Protein AF-A0A925DBH6-F1 (afdb_monomer)

Foldseek 3Di:
DAQAEAEELAAQQCLCVDPDHHVQRCQCPDDSHHQKYKYFNHGADPLLSQQLVLLLCCCCPPVPDFWQLVSNVRSLVVQLDDDDPVCCVVRVSNVVSLVVCCVPPPCNVCSSVSNVVSSVRIDMDHDRRHTDADAAAKDKAWDDADEAQAKTKIKIKDLAWAKKKKFKFADLVDALDDQDDDPDDDPDPVVVVVCPVSVVSNPDGTQDMDIDGFDDDPVSMTMDIDMDGHHNSDFAKIKTKMWGDHPPHIHIYIDIHGYDHDPPPPPPPDDDDDDDD

pLDDT: mean 90.84, std 13.13, range [34.59, 98.44]

Structure (mmCIF, N/CA/C/O backbone):
data_AF-A0A925DBH6-F1
#
_entry.id   AF-A0A925DBH6-F1
#
loop_
_atom_site.group_PDB
_atom_site.id
_atom_site.type_symbol
_atom_site.label_atom_id
_atom_site.label_alt_id
_atom_site.label_comp_id
_atom_site.label_asym_id
_atom_site.label_entity_id
_atom_site.label_seq_id
_atom_site.pdbx_PDB_ins_code
_atom_site.Cartn_x
_atom_site.Cartn_y
_atom_site.Cartn_z
_atom_site.occupancy
_atom_site.B_iso_or_equiv
_atom_site.auth_seq_id
_atom_site.auth_comp_id
_atom_site.auth_asym_id
_atom_site.auth_atom_id
_atom_site.pdbx_PDB_model_num
ATOM 1 N N . ASN A 1 1 ? -16.789 -5.726 -2.264 1.00 54.19 1 ASN A N 1
ATOM 2 C CA . ASN A 1 1 ? -15.422 -6.117 -2.679 1.00 54.19 1 ASN A CA 1
ATOM 3 C C . ASN A 1 1 ? -15.241 -5.858 -4.161 1.00 54.19 1 ASN A C 1
ATOM 5 O O . ASN A 1 1 ? -15.861 -6.548 -4.957 1.00 54.19 1 ASN A O 1
ATOM 9 N N . GLY A 1 2 ? -14.474 -4.827 -4.523 1.00 73.19 2 GLY A N 1
ATOM 10 C CA . GLY A 1 2 ? -14.078 -4.580 -5.915 1.00 73.19 2 GLY A CA 1
ATOM 11 C C . GLY A 1 2 ? -12.816 -5.369 -6.265 1.00 73.19 2 GLY A C 1
ATOM 12 O O . GLY A 1 2 ? -11.982 -5.582 -5.383 1.00 73.19 2 GLY A O 1
ATOM 13 N N . SER A 1 3 ? -12.675 -5.822 -7.514 1.00 89.62 3 SER A N 1
ATOM 14 C CA . SER A 1 3 ? -11.452 -6.517 -7.935 1.00 89.62 3 SER A CA 1
ATOM 15 C C . SER A 1 3 ? -10.259 -5.550 -7.958 1.00 89.62 3 SER A C 1
ATOM 17 O O . SER A 1 3 ? -10.437 -4.355 -8.213 1.00 89.62 3 SER A O 1
ATOM 19 N N . PRO A 1 4 ? -9.038 -6.028 -7.670 1.00 94.56 4 PRO A N 1
ATOM 20 C CA . PRO A 1 4 ? -7.871 -5.163 -7.542 1.00 94.56 4 PRO A CA 1
ATOM 21 C C . PRO A 1 4 ? -7.403 -4.610 -8.894 1.00 94.56 4 PRO A C 1
ATOM 23 O O . PRO A 1 4 ? -7.755 -5.119 -9.955 1.00 94.56 4 PRO A O 1
ATOM 26 N N . ILE A 1 5 ? -6.541 -3.596 -8.845 1.00 97.00 5 ILE A N 1
ATOM 27 C CA . ILE A 1 5 ? -5.725 -3.162 -9.985 1.00 97.00 5 ILE A CA 1
ATOM 28 C C . ILE A 1 5 ? -4.337 -3.778 -9.798 1.00 97.00 5 ILE A C 1
ATOM 30 O O . ILE A 1 5 ? -3.706 -3.562 -8.762 1.00 97.00 5 ILE A O 1
ATOM 34 N N . ALA A 1 6 ? -3.854 -4.545 -10.773 1.00 97.62 6 ALA A N 1
ATOM 35 C CA . ALA A 1 6 ? -2.532 -5.160 -10.704 1.00 97.62 6 ALA A CA 1
ATOM 36 C C . ALA A 1 6 ? -1.469 -4.226 -11.301 1.00 97.62 6 ALA A C 1
ATOM 38 O O . ALA A 1 6 ? -1.536 -3.863 -12.474 1.00 97.62 6 ALA A O 1
ATOM 39 N N . ILE A 1 7 ? -0.468 -3.854 -10.501 1.00 97.38 7 ILE A N 1
ATOM 40 C CA . ILE A 1 7 ? 0.684 -3.057 -10.942 1.00 97.38 7 ILE A CA 1
ATOM 41 C C . ILE A 1 7 ? 1.909 -3.970 -11.006 1.00 97.38 7 ILE A C 1
ATOM 43 O O . ILE A 1 7 ? 2.477 -4.341 -9.981 1.00 97.38 7 ILE A O 1
ATOM 47 N N . MET A 1 8 ? 2.309 -4.332 -12.221 1.00 96.69 8 MET A N 1
ATOM 48 C CA . MET A 1 8 ? 3.348 -5.315 -12.515 1.00 96.69 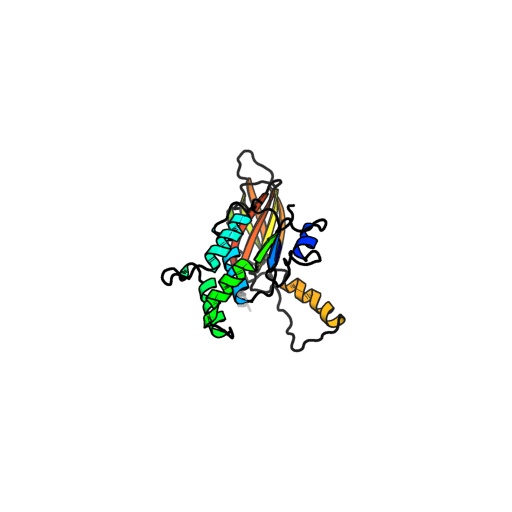8 MET A CA 1
ATOM 49 C C . MET A 1 8 ? 4.600 -4.613 -13.046 1.00 96.69 8 MET A C 1
ATOM 51 O O . MET A 1 8 ? 4.812 -4.494 -14.252 1.00 96.69 8 MET A O 1
ATOM 55 N N . LEU A 1 9 ? 5.454 -4.140 -12.139 1.00 95.94 9 LEU A N 1
ATOM 56 C CA . LEU A 1 9 ? 6.756 -3.556 -12.485 1.00 95.94 9 LEU A CA 1
ATOM 57 C C . LEU A 1 9 ? 7.760 -4.664 -12.830 1.00 95.94 9 LEU A C 1
ATOM 59 O O . LEU A 1 9 ? 8.667 -4.967 -12.057 1.00 95.94 9 LEU A O 1
ATOM 63 N N . ALA A 1 10 ? 7.527 -5.317 -13.968 1.00 96.44 10 ALA A N 1
ATOM 64 C CA . ALA A 1 10 ? 8.291 -6.460 -14.440 1.00 96.44 10 ALA A CA 1
ATOM 65 C C . ALA A 1 10 ? 8.220 -6.607 -15.968 1.00 96.44 10 ALA A C 1
ATOM 67 O O . ALA A 1 10 ? 7.241 -6.209 -16.612 1.00 96.44 10 ALA A O 1
ATOM 68 N N . CYS A 1 11 ? 9.250 -7.250 -16.523 1.00 97.50 11 CYS A N 1
ATOM 69 C CA . CYS A 1 11 ? 9.400 -7.484 -17.954 1.00 97.50 11 CYS A CA 1
ATOM 70 C C . CYS A 1 11 ? 8.280 -8.371 -18.516 1.00 97.50 11 CYS A C 1
ATOM 72 O O . CYS A 1 11 ? 7.882 -9.347 -17.884 1.00 97.50 11 CYS A O 1
ATOM 74 N N . TYR A 1 12 ? 7.846 -8.077 -19.744 1.00 97.38 12 TYR A N 1
ATOM 75 C CA . TYR A 1 12 ? 6.944 -8.907 -20.565 1.00 97.38 12 TYR A CA 1
ATOM 76 C C . TYR A 1 12 ? 5.575 -9.277 -19.961 1.00 97.38 12 TYR A C 1
ATOM 78 O O . TYR A 1 12 ? 4.835 -10.054 -20.561 1.00 97.38 12 TYR A O 1
ATOM 86 N N . THR A 1 13 ? 5.195 -8.705 -18.819 1.00 98.00 13 THR A N 1
ATOM 87 C CA . THR A 1 13 ? 3.898 -8.973 -18.181 1.00 98.00 13 THR A CA 1
ATOM 88 C C . THR A 1 13 ? 2.717 -8.456 -19.001 1.00 98.00 13 THR A C 1
ATOM 90 O O . THR A 1 13 ? 1.636 -9.023 -18.909 1.00 98.00 13 THR A O 1
ATOM 93 N N . ALA A 1 14 ? 2.932 -7.438 -19.839 1.00 97.88 14 ALA A N 1
ATOM 94 C CA . ALA A 1 14 ? 1.930 -6.833 -20.718 1.00 97.88 14 ALA A CA 1
ATOM 95 C C . ALA A 1 14 ? 2.381 -6.836 -22.193 1.00 97.88 14 ALA A C 1
ATOM 97 O O . ALA A 1 14 ? 2.241 -5.841 -22.903 1.00 97.88 14 ALA A O 1
ATOM 98 N N . ALA A 1 15 ? 3.005 -7.925 -22.650 1.00 97.81 15 ALA A N 1
ATOM 99 C CA . ALA A 1 15 ? 3.435 -8.101 -24.040 1.00 97.81 15 ALA A CA 1
ATOM 100 C C . ALA A 1 15 ? 2.274 -8.573 -24.941 1.00 97.81 15 ALA A C 1
ATOM 102 O O . ALA A 1 15 ? 2.328 -9.668 -25.492 1.00 97.81 15 ALA A O 1
ATOM 103 N N . PHE A 1 16 ? 1.233 -7.745 -25.061 1.00 96.31 16 PHE A N 1
ATOM 104 C CA . PHE A 1 16 ? -0.038 -8.049 -25.746 1.00 96.31 16 PHE A CA 1
ATOM 105 C C . PHE A 1 16 ? 0.069 -8.192 -27.275 1.00 96.31 16 PHE A C 1
ATOM 107 O O . PHE A 1 16 ? -0.911 -8.464 -27.956 1.00 96.31 16 PHE A O 1
ATOM 114 N N . ASP A 1 17 ? 1.246 -7.948 -27.845 1.00 95.88 17 ASP A N 1
ATOM 115 C CA . ASP A 1 17 ? 1.506 -8.009 -29.283 1.00 95.88 17 ASP A CA 1
ATOM 116 C C . ASP A 1 17 ? 2.138 -9.342 -29.724 1.00 95.88 17 ASP A C 1
ATOM 118 O O . ASP A 1 17 ? 2.729 -9.437 -30.799 1.00 95.88 17 ASP A O 1
ATOM 122 N N . ARG A 1 18 ? 2.074 -10.368 -28.870 1.00 93.88 18 ARG A N 1
ATOM 123 C CA . ARG A 1 18 ? 2.608 -11.711 -29.126 1.00 93.88 18 ARG A CA 1
ATOM 124 C C . ARG A 1 18 ? 1.519 -12.650 -29.643 1.00 93.88 18 ARG A C 1
ATOM 126 O O . ARG A 1 18 ? 0.336 -12.421 -29.441 1.00 93.88 18 ARG A O 1
ATOM 133 N N . ASP A 1 19 ? 1.940 -13.765 -30.242 1.00 94.88 19 ASP A N 1
ATOM 134 C CA . ASP A 1 19 ? 1.027 -14.787 -30.787 1.00 94.88 19 ASP A CA 1
ATOM 135 C C . ASP A 1 19 ? 0.172 -15.497 -29.720 1.00 94.88 19 ASP A C 1
ATOM 137 O O . ASP A 1 19 ? -0.781 -16.202 -30.047 1.00 94.88 19 ASP A O 1
ATOM 141 N N . LYS A 1 20 ? 0.549 -15.370 -28.445 1.00 95.31 20 LYS A N 1
ATOM 142 C CA . LYS A 1 20 ? -0.175 -15.916 -27.297 1.00 95.31 20 LYS A CA 1
ATOM 143 C C . LYS A 1 20 ? -0.545 -14.779 -26.362 1.00 95.31 20 LYS A C 1
ATOM 145 O O . LYS A 1 20 ? 0.249 -13.849 -26.218 1.00 95.31 20 LYS A O 1
ATOM 150 N N . ASP A 1 21 ? -1.686 -14.937 -25.694 1.00 96.00 21 ASP A N 1
ATOM 151 C CA . ASP A 1 21 ? -2.102 -14.056 -24.606 1.00 96.00 21 ASP A CA 1
ATOM 152 C C . ASP A 1 21 ? -0.946 -13.903 -23.597 1.00 96.00 21 ASP A C 1
ATOM 154 O O . ASP A 1 21 ? -0.267 -14.870 -23.224 1.00 96.00 21 ASP A O 1
ATOM 158 N N . CYS A 1 22 ? -0.671 -12.662 -23.201 1.00 97.94 22 CYS A N 1
ATOM 159 C CA . CYS A 1 22 ? 0.317 -12.364 -22.173 1.00 97.94 22 CYS A CA 1
ATOM 160 C C . CYS A 1 22 ? -0.281 -12.504 -20.764 1.00 97.94 22 CYS A C 1
ATOM 162 O O . CYS A 1 22 ? -1.496 -12.565 -20.582 1.00 97.94 22 CYS A O 1
ATOM 164 N N . LEU A 1 23 ? 0.577 -12.481 -19.735 1.00 97.94 23 LEU A N 1
ATOM 165 C CA . LEU A 1 23 ? 0.142 -12.623 -18.339 1.00 97.94 23 LEU A CA 1
ATOM 166 C C . LEU A 1 23 ? -0.961 -11.622 -17.958 1.00 97.94 23 LEU A C 1
ATOM 168 O O . LEU A 1 23 ? -1.911 -11.986 -17.275 1.00 97.94 23 LEU A O 1
ATOM 172 N N . ALA A 1 24 ? -0.849 -10.364 -18.387 1.00 98.19 24 ALA A N 1
ATOM 173 C CA . ALA A 1 24 ? -1.856 -9.348 -18.112 1.00 98.19 24 ALA A CA 1
ATOM 174 C C . ALA A 1 24 ? -3.224 -9.686 -18.732 1.00 98.19 24 ALA A C 1
ATOM 176 O O . ALA A 1 24 ? -4.248 -9.457 -18.092 1.00 98.19 24 ALA A O 1
ATOM 177 N N . GLU A 1 25 ? -3.253 -10.250 -19.941 1.00 98.31 25 GLU A N 1
ATOM 178 C CA . GLU A 1 25 ? -4.493 -10.673 -20.603 1.00 98.31 25 GLU A CA 1
ATOM 179 C C . GLU A 1 25 ? -5.117 -11.876 -19.892 1.00 98.31 25 GLU A C 1
ATOM 181 O O . GLU A 1 25 ? -6.316 -11.856 -19.601 1.00 98.31 25 GLU A O 1
ATOM 186 N N . ASP A 1 26 ? -4.300 -12.867 -19.525 1.00 97.75 26 ASP A N 1
ATOM 187 C CA . ASP A 1 26 ? -4.735 -14.031 -18.748 1.00 97.75 26 ASP A CA 1
ATOM 188 C C . ASP A 1 26 ? -5.315 -13.614 -17.390 1.00 97.75 26 ASP A C 1
ATOM 190 O O . ASP A 1 26 ? -6.391 -14.069 -16.999 1.00 97.75 26 ASP A O 1
ATOM 194 N N . MET A 1 27 ? -4.643 -12.700 -16.682 1.00 97.38 27 MET A N 1
ATOM 195 C CA . MET A 1 27 ? -5.106 -12.181 -15.393 1.00 97.38 27 MET A CA 1
ATOM 196 C C . MET A 1 27 ? -6.461 -11.479 -15.512 1.00 97.38 27 MET A C 1
ATOM 198 O O . MET A 1 27 ? -7.322 -11.701 -14.667 1.00 97.38 27 MET A O 1
ATOM 202 N N . LEU A 1 28 ? -6.671 -10.654 -16.542 1.00 96.62 28 LEU A N 1
ATOM 203 C CA . LEU A 1 28 ? -7.940 -9.941 -16.740 1.00 96.62 28 LEU A CA 1
ATOM 204 C C . LEU A 1 28 ? -9.110 -10.877 -17.051 1.00 96.62 28 LEU A C 1
ATOM 206 O O . LEU A 1 28 ? -10.243 -10.588 -16.669 1.00 96.62 28 LEU A O 1
ATOM 210 N N . ARG A 1 29 ? -8.857 -11.982 -17.759 1.00 95.81 29 ARG A N 1
ATOM 211 C CA . ARG A 1 29 ? -9.893 -12.967 -18.109 1.00 95.81 29 ARG A CA 1
ATOM 212 C C . ARG A 1 29 ? -10.142 -13.986 -16.994 1.00 95.81 29 ARG A C 1
ATOM 214 O O . ARG A 1 29 ? -11.188 -14.635 -16.993 1.00 95.81 29 ARG A O 1
ATOM 221 N N . ALA A 1 30 ? -9.203 -14.144 -16.061 1.00 96.56 30 ALA A N 1
ATOM 222 C CA . ALA A 1 30 ? -9.317 -15.104 -14.974 1.00 96.56 30 ALA A CA 1
ATOM 223 C C . ALA A 1 30 ? -10.507 -14.777 -14.046 1.00 96.56 30 ALA A C 1
ATOM 225 O O . ALA A 1 30 ? -10.675 -13.624 -13.633 1.00 96.56 30 ALA A O 1
ATOM 226 N N . PRO A 1 31 ? -11.317 -15.776 -13.642 1.00 95.19 31 PRO A N 1
ATOM 227 C CA . PRO A 1 31 ? -12.344 -15.583 -12.623 1.00 95.19 31 PRO A CA 1
ATOM 228 C C . PRO A 1 31 ? -11.742 -15.020 -11.327 1.00 95.19 31 PRO A C 1
ATOM 230 O O . PRO A 1 31 ? -10.831 -15.609 -10.750 1.00 95.19 31 PRO A O 1
ATOM 233 N N . GLY A 1 32 ? -12.248 -13.871 -10.870 1.00 94.06 32 GLY A N 1
ATOM 234 C CA . GLY A 1 32 ? -11.714 -13.175 -9.691 1.00 94.06 32 GLY A CA 1
ATOM 235 C C . GLY A 1 32 ? -10.391 -12.429 -9.923 1.00 94.06 32 GLY A C 1
ATOM 236 O O . GLY A 1 32 ? -9.791 -11.955 -8.959 1.00 94.06 32 GLY A O 1
ATOM 237 N N . GLY A 1 33 ? -9.941 -12.317 -11.175 1.00 95.81 33 GLY A N 1
ATOM 238 C CA . GLY A 1 33 ? -8.771 -11.540 -11.570 1.00 95.81 33 GLY A CA 1
ATOM 239 C C . GLY A 1 33 ? -8.934 -10.025 -11.377 1.00 95.81 33 GLY A C 1
ATOM 240 O O . GLY A 1 33 ? -10.014 -9.540 -11.019 1.00 95.81 33 GLY A O 1
ATOM 241 N N . PRO A 1 34 ? -7.853 -9.247 -11.571 1.00 97.44 34 PRO A N 1
ATOM 242 C CA . PRO A 1 34 ? -7.897 -7.791 -11.468 1.00 97.44 34 PRO A CA 1
ATOM 243 C C . PRO A 1 34 ? -8.837 -7.152 -12.502 1.00 97.44 34 PRO A C 1
ATOM 245 O O . PRO A 1 34 ? -9.071 -7.707 -13.569 1.00 97.44 34 PRO A O 1
ATOM 248 N N . VAL A 1 35 ? -9.323 -5.938 -12.219 1.00 96.75 35 VAL A N 1
ATOM 249 C CA . VAL A 1 35 ? -10.108 -5.132 -13.183 1.00 96.75 35 VAL A CA 1
ATOM 250 C C . VAL A 1 35 ? -9.242 -4.424 -14.231 1.00 96.75 35 VAL A C 1
ATOM 252 O O . VAL A 1 35 ? -9.743 -3.977 -15.261 1.00 96.75 35 VAL A O 1
ATOM 255 N N . ALA A 1 36 ? -7.950 -4.271 -13.948 1.00 98.06 36 ALA A N 1
ATOM 256 C CA . ALA A 1 36 ? -6.971 -3.635 -14.819 1.00 98.06 36 ALA A CA 1
ATOM 257 C C . ALA A 1 36 ? -5.563 -4.123 -14.461 1.00 98.06 36 ALA A C 1
ATOM 259 O O . ALA A 1 36 ? -5.269 -4.383 -13.289 1.00 98.06 36 ALA A O 1
ATOM 260 N N . VAL A 1 37 ? -4.679 -4.193 -15.454 1.00 98.44 37 VAL A N 1
ATOM 261 C CA . VAL A 1 37 ? -3.265 -4.537 -15.280 1.00 98.44 37 VAL A CA 1
ATOM 262 C C . VAL A 1 37 ? -2.401 -3.454 -15.916 1.00 98.44 37 VAL A C 1
ATOM 264 O O . VAL A 1 37 ? -2.612 -3.071 -17.064 1.00 98.44 37 VAL A O 1
ATOM 267 N N . TYR A 1 38 ? -1.407 -2.964 -15.181 1.00 98.19 38 TYR A N 1
ATOM 268 C CA . TYR A 1 38 ? -0.371 -2.079 -15.703 1.00 98.19 38 TYR A CA 1
ATOM 269 C C . TYR A 1 38 ? 0.975 -2.800 -15.673 1.00 98.19 38 TYR A C 1
ATOM 271 O O . TYR A 1 38 ? 1.438 -3.166 -14.594 1.00 98.19 38 TYR A O 1
ATOM 279 N N . GLY A 1 39 ? 1.601 -3.016 -16.831 1.00 98.12 39 GLY A N 1
ATOM 280 C CA . GLY A 1 39 ? 2.813 -3.836 -16.923 1.00 98.12 39 GLY A CA 1
ATOM 281 C C . GLY A 1 39 ? 3.717 -3.506 -18.105 1.00 98.12 39 GLY A C 1
ATOM 282 O O . GLY A 1 39 ? 3.331 -2.766 -19.010 1.00 98.12 39 GLY A O 1
ATOM 283 N N . GLY A 1 40 ? 4.937 -4.044 -18.083 1.00 98.06 40 GLY A N 1
ATOM 284 C CA . GLY A 1 40 ? 5.928 -3.877 -19.146 1.00 98.06 40 GLY A CA 1
ATOM 285 C C . GLY A 1 40 ? 5.710 -4.850 -20.307 1.00 98.06 40 GLY A C 1
ATOM 286 O O . GLY A 1 40 ? 5.515 -6.044 -20.095 1.00 98.06 40 GLY A O 1
ATOM 287 N N . SER A 1 41 ? 5.787 -4.370 -21.546 1.00 97.62 41 SER A N 1
ATOM 288 C CA . SER A 1 41 ? 5.675 -5.197 -22.758 1.00 97.62 41 SER A CA 1
ATOM 289 C C . SER A 1 41 ? 7.011 -5.777 -23.230 1.00 97.62 41 SER A C 1
ATOM 291 O O . SER A 1 41 ? 7.033 -6.689 -24.060 1.00 97.62 41 SER A O 1
ATOM 293 N N . ARG A 1 42 ? 8.138 -5.264 -22.722 1.00 97.50 42 ARG A N 1
ATOM 294 C CA . ARG A 1 42 ? 9.511 -5.682 -23.057 1.00 97.50 42 ARG A CA 1
ATOM 295 C C . ARG A 1 42 ? 10.382 -5.749 -21.805 1.00 97.50 42 ARG A C 1
ATOM 297 O O . ARG A 1 42 ? 9.857 -5.711 -20.695 1.00 97.50 42 ARG A O 1
ATOM 304 N N . VAL A 1 43 ? 11.696 -5.885 -21.990 1.00 96.44 43 VAL A N 1
ATOM 305 C CA . VAL A 1 43 ? 12.681 -5.750 -20.912 1.00 96.44 43 VAL A CA 1
ATOM 306 C C . VAL A 1 43 ? 12.567 -4.361 -20.299 1.00 96.44 43 VAL A C 1
ATOM 308 O O . VAL A 1 43 ? 12.628 -3.365 -21.007 1.00 96.44 43 VAL A O 1
ATOM 311 N N . THR A 1 44 ? 12.403 -4.309 -18.984 1.00 95.75 44 THR A N 1
ATOM 312 C CA . THR A 1 44 ? 12.285 -3.077 -18.206 1.00 95.75 44 THR A CA 1
ATOM 313 C C . THR A 1 44 ? 13.466 -2.969 -17.253 1.00 95.75 44 THR A C 1
ATOM 315 O O . THR A 1 44 ? 13.804 -3.926 -16.556 1.00 95.75 44 THR A O 1
ATOM 318 N N . MET A 1 45 ? 14.080 -1.796 -17.207 1.00 94.56 45 MET A N 1
ATOM 319 C CA . MET A 1 45 ? 15.245 -1.491 -16.392 1.00 94.56 45 MET A CA 1
ATOM 320 C C . MET A 1 45 ? 14.838 -1.025 -14.983 1.00 94.56 45 MET A C 1
ATOM 322 O O . MET A 1 45 ? 13.819 -0.348 -14.795 1.00 94.56 45 MET A O 1
ATOM 326 N N . PRO A 1 46 ? 15.618 -1.392 -13.952 1.00 92.94 46 PRO A N 1
ATOM 327 C CA . PRO A 1 46 ? 15.227 -1.195 -12.560 1.00 92.94 46 PRO A CA 1
ATOM 328 C C . PRO A 1 46 ? 15.098 0.277 -12.160 1.00 92.94 46 PRO A C 1
ATOM 330 O O . PRO A 1 46 ? 14.231 0.600 -11.347 1.00 92.94 46 PRO A O 1
ATOM 333 N N . TYR A 1 47 ? 15.905 1.183 -12.723 1.00 94.88 47 TYR A N 1
ATOM 334 C CA . TYR A 1 47 ? 15.819 2.598 -12.367 1.00 94.88 47 TYR A CA 1
ATOM 335 C C . TYR A 1 47 ? 14.547 3.236 -12.936 1.00 94.88 47 TYR A C 1
ATOM 337 O O . TYR A 1 47 ? 13.798 3.861 -12.184 1.00 94.88 47 TYR A O 1
ATOM 345 N N . GLY A 1 48 ? 14.233 3.018 -14.215 1.00 94.94 48 GLY A N 1
ATOM 346 C CA . GLY A 1 48 ? 12.985 3.465 -14.831 1.00 94.94 48 GLY A CA 1
ATOM 347 C C . GLY A 1 48 ? 11.758 3.000 -14.040 1.00 94.94 48 GLY A C 1
ATOM 348 O O . GLY A 1 48 ? 10.887 3.813 -13.720 1.00 94.94 48 GLY A O 1
ATOM 349 N N . MET A 1 49 ? 11.728 1.727 -13.633 1.00 96.19 49 MET A N 1
ATOM 350 C CA . MET A 1 49 ? 10.653 1.174 -12.799 1.00 96.19 49 MET A CA 1
ATOM 351 C C . MET A 1 49 ? 10.587 1.789 -11.396 1.00 96.19 49 MET A C 1
ATOM 353 O O . MET A 1 49 ? 9.494 2.102 -10.927 1.00 96.19 49 MET A O 1
ATOM 357 N N . ALA A 1 50 ? 11.725 1.994 -10.728 1.00 95.31 50 ALA A N 1
ATOM 358 C CA . ALA A 1 50 ? 11.764 2.595 -9.393 1.00 95.31 50 ALA A CA 1
ATOM 359 C C . ALA A 1 50 ? 11.264 4.047 -9.395 1.00 95.31 50 ALA A C 1
ATOM 361 O O . ALA A 1 50 ? 10.600 4.504 -8.466 1.00 95.31 50 ALA A O 1
ATOM 362 N N . VAL A 1 51 ? 11.555 4.784 -10.464 1.00 95.44 51 VAL A N 1
ATOM 363 C CA . VAL A 1 51 ? 11.047 6.143 -10.641 1.00 95.44 51 VAL A CA 1
ATOM 364 C C . VAL A 1 51 ? 9.555 6.118 -10.905 1.00 95.44 51 VAL A C 1
ATOM 366 O O . VAL A 1 51 ? 8.810 6.839 -10.248 1.00 95.44 51 VAL A O 1
ATOM 369 N N . MET A 1 52 ? 9.115 5.275 -11.839 1.00 96.06 52 MET A N 1
ATOM 370 C CA . MET A 1 52 ? 7.703 5.112 -12.156 1.00 96.06 52 MET A CA 1
ATOM 371 C C . MET A 1 52 ? 6.894 4.780 -10.901 1.00 96.06 52 MET A C 1
ATOM 373 O O . MET A 1 52 ? 5.899 5.445 -10.636 1.00 96.06 52 MET A O 1
ATOM 377 N N . SER A 1 53 ? 7.354 3.826 -10.088 1.00 95.25 53 SER A N 1
ATOM 378 C CA . SER A 1 53 ? 6.682 3.432 -8.847 1.00 95.25 53 SER A CA 1
ATOM 379 C C . SER A 1 53 ? 6.581 4.583 -7.847 1.00 95.25 53 SER A C 1
ATOM 381 O O . SER A 1 53 ? 5.501 4.830 -7.312 1.00 95.25 53 SER A O 1
ATOM 383 N N . SER A 1 54 ? 7.665 5.340 -7.649 1.00 94.50 54 SER A N 1
ATOM 384 C CA . SER A 1 54 ? 7.669 6.508 -6.766 1.00 94.50 54 SER A CA 1
ATOM 385 C C . SER A 1 54 ? 6.663 7.566 -7.225 1.00 94.50 54 SER A C 1
ATOM 387 O O . SER A 1 54 ? 5.936 8.118 -6.401 1.00 94.50 54 SER A O 1
ATOM 389 N N . GLU A 1 55 ? 6.584 7.839 -8.530 1.00 94.62 55 GLU A N 1
ATOM 390 C CA . GLU A 1 55 ? 5.631 8.812 -9.074 1.00 94.62 55 GLU A CA 1
ATOM 391 C C . GLU A 1 55 ? 4.181 8.311 -9.036 1.00 94.62 55 GLU A C 1
ATOM 393 O O . GLU A 1 55 ? 3.271 9.120 -8.859 1.00 94.62 55 GLU A O 1
ATOM 398 N N . MET A 1 56 ? 3.942 7.001 -9.181 1.00 95.31 56 MET A N 1
ATOM 399 C CA . MET A 1 56 ? 2.606 6.405 -9.016 1.00 95.31 56 MET A CA 1
ATOM 400 C C . MET A 1 56 ? 2.121 6.528 -7.575 1.00 95.31 56 MET A C 1
ATOM 402 O O . MET A 1 56 ? 0.972 6.906 -7.354 1.00 95.31 56 MET A O 1
ATOM 406 N N . LEU A 1 57 ? 2.989 6.243 -6.600 1.00 94.50 57 LEU A N 1
ATOM 407 C CA . LEU A 1 57 ? 2.660 6.373 -5.180 1.00 94.50 57 LEU A CA 1
ATOM 408 C C . LEU A 1 57 ? 2.309 7.821 -4.828 1.00 94.50 57 LEU A C 1
ATOM 410 O O . LEU A 1 57 ? 1.280 8.065 -4.200 1.00 94.50 57 LEU A O 1
ATOM 414 N N . ASP A 1 58 ? 3.120 8.782 -5.272 1.00 93.00 58 ASP A N 1
ATOM 415 C CA . ASP A 1 58 ? 2.833 10.196 -5.041 1.00 93.00 58 ASP A CA 1
ATOM 416 C C . ASP A 1 58 ? 1.518 10.629 -5.700 1.00 93.00 58 ASP A C 1
ATOM 418 O O . ASP A 1 58 ? 0.705 11.292 -5.058 1.00 93.00 58 ASP A O 1
ATOM 422 N N . GLU A 1 59 ? 1.282 10.255 -6.960 1.00 94.31 59 GLU A N 1
ATOM 423 C CA . GLU A 1 59 ? 0.047 10.624 -7.656 1.00 94.31 59 GLU A CA 1
ATOM 424 C C . GLU A 1 59 ? -1.186 10.032 -6.960 1.00 94.31 59 GLU A C 1
ATOM 426 O O . GLU A 1 59 ? -2.143 10.753 -6.681 1.00 94.31 59 GLU A O 1
ATOM 431 N N . TYR A 1 60 ? -1.151 8.745 -6.612 1.00 95.00 60 TYR A N 1
ATOM 432 C CA . TYR A 1 60 ? -2.286 8.071 -5.989 1.00 95.00 60 TYR A CA 1
ATOM 433 C C . TYR A 1 60 ? -2.589 8.609 -4.585 1.00 95.00 60 TYR A C 1
ATOM 435 O O . TYR A 1 60 ? -3.739 8.929 -4.288 1.00 95.00 60 TYR A O 1
ATOM 443 N N . PHE A 1 61 ? -1.578 8.728 -3.718 1.00 93.00 61 PHE A N 1
ATOM 444 C CA . PHE A 1 61 ? -1.803 9.072 -2.312 1.00 93.00 61 PHE A CA 1
ATOM 445 C C . PHE A 1 61 ? -1.914 10.579 -2.049 1.00 93.00 61 PHE A C 1
ATOM 447 O O . PHE A 1 61 ? -2.604 10.961 -1.102 1.00 93.00 61 PHE A O 1
ATOM 454 N N . LYS A 1 62 ? -1.272 11.435 -2.860 1.00 92.94 62 LYS A N 1
ATOM 455 C CA . LYS A 1 62 ? -1.287 12.898 -2.663 1.00 92.94 62 LYS A CA 1
ATOM 456 C C . LYS A 1 62 ? -2.268 13.600 -3.596 1.00 92.94 62 LYS A C 1
ATOM 458 O O . LYS A 1 62 ? -3.096 14.373 -3.126 1.00 92.94 62 LYS A O 1
ATOM 463 N N . ASN A 1 63 ? -2.191 13.321 -4.898 1.00 94.38 63 ASN A N 1
ATOM 464 C CA . ASN A 1 63 ? -2.943 14.067 -5.914 1.00 94.38 63 ASN A CA 1
ATOM 465 C C . ASN A 1 63 ? -4.341 13.494 -6.184 1.00 94.38 63 ASN A C 1
ATOM 467 O O . ASN A 1 63 ? -5.176 14.199 -6.749 1.00 94.38 63 ASN A O 1
ATOM 471 N N . LYS A 1 64 ? -4.588 12.239 -5.779 1.00 95.88 64 LYS A N 1
ATOM 472 C CA . LYS A 1 64 ? -5.893 11.555 -5.810 1.00 95.88 64 LYS A CA 1
ATOM 473 C C . LYS A 1 64 ? -6.658 11.759 -7.138 1.00 95.88 64 LYS A C 1
ATOM 475 O O . LYS A 1 64 ? -7.753 12.326 -7.129 1.00 95.88 64 LYS A O 1
ATOM 480 N N . PRO A 1 65 ? -6.078 11.367 -8.291 1.00 97.62 65 PRO A N 1
ATOM 481 C CA . PRO A 1 65 ? -6.730 11.481 -9.600 1.00 97.62 65 PRO A CA 1
ATOM 482 C C . PRO A 1 65 ? -8.078 10.750 -9.639 1.00 97.62 65 PRO A C 1
ATOM 484 O O . PRO A 1 65 ? -8.273 9.743 -8.964 1.00 97.62 65 PRO A O 1
ATOM 487 N N . ALA A 1 66 ? -9.014 11.219 -10.464 1.00 97.38 66 ALA A N 1
ATOM 488 C CA . ALA A 1 66 ? -10.357 10.644 -10.485 1.00 97.38 66 ALA A CA 1
ATOM 489 C C . ALA A 1 66 ? -10.377 9.245 -11.121 1.00 97.38 66 ALA A C 1
ATOM 491 O O . ALA A 1 66 ? -11.170 8.389 -10.717 1.00 97.38 66 ALA A O 1
ATOM 492 N N . THR A 1 67 ? -9.510 9.012 -12.113 1.00 98.25 67 THR A N 1
ATOM 493 C CA . THR A 1 67 ? -9.475 7.768 -12.891 1.00 98.25 67 THR A CA 1
ATOM 494 C C . THR A 1 67 ? -8.091 7.126 -12.938 1.00 98.25 67 THR A C 1
ATOM 496 O O . THR A 1 67 ? -7.057 7.778 -12.758 1.00 98.25 67 THR A O 1
ATOM 499 N N . LEU A 1 68 ? -8.063 5.824 -13.229 1.00 98.00 68 LEU A N 1
ATOM 500 C CA . LEU A 1 68 ? -6.827 5.066 -13.421 1.00 98.00 68 LEU A CA 1
ATOM 501 C C . LEU A 1 68 ? -5.982 5.619 -14.581 1.00 98.00 68 LEU A C 1
ATOM 503 O O . LEU A 1 68 ? -4.759 5.728 -14.467 1.00 98.00 68 LEU A O 1
ATOM 507 N N . GLY A 1 69 ? -6.623 6.011 -15.682 1.00 98.25 69 GLY A N 1
ATOM 508 C CA . GLY A 1 69 ? -5.958 6.621 -16.829 1.00 98.25 69 GLY A CA 1
ATOM 509 C C . GLY A 1 69 ? -5.294 7.951 -16.477 1.00 98.25 69 GLY A C 1
ATOM 510 O O . GLY A 1 69 ? -4.150 8.182 -16.869 1.00 98.25 69 GLY A O 1
ATOM 511 N N . GLU A 1 70 ? -5.959 8.800 -15.686 1.00 98.31 70 GLU A N 1
ATOM 512 C CA . GLU A 1 70 ? -5.365 10.045 -15.185 1.00 98.31 70 GLU A CA 1
ATOM 513 C C . GLU A 1 70 ? -4.150 9.781 -14.297 1.00 98.31 70 GLU A C 1
ATOM 515 O O . GLU A 1 70 ? -3.119 10.434 -14.480 1.00 98.31 70 GLU A O 1
ATOM 520 N N . ALA A 1 71 ? -4.245 8.808 -13.383 1.00 97.88 71 ALA A N 1
ATOM 521 C CA . ALA A 1 71 ? -3.131 8.419 -12.525 1.00 97.88 71 ALA A CA 1
ATOM 522 C C . ALA A 1 71 ? -1.903 8.031 -13.357 1.00 97.88 71 ALA A C 1
ATOM 524 O O . ALA A 1 71 ? -0.826 8.604 -13.194 1.00 97.88 71 ALA A O 1
ATOM 525 N N . ILE A 1 72 ? -2.081 7.128 -14.324 1.00 97.81 72 ILE A N 1
ATOM 526 C CA . ILE A 1 72 ? -0.991 6.634 -15.173 1.00 97.81 72 ILE A CA 1
ATOM 527 C C . ILE A 1 72 ? -0.435 7.741 -16.069 1.00 97.81 72 ILE A C 1
ATOM 529 O O . ILE A 1 72 ? 0.784 7.891 -16.180 1.00 97.81 72 ILE A O 1
ATOM 533 N N . LEU A 1 73 ? -1.296 8.550 -16.689 1.00 97.56 73 LEU A N 1
ATOM 534 C CA . LEU A 1 73 ? -0.870 9.654 -17.548 1.00 97.56 73 LEU A CA 1
ATOM 535 C C . LEU A 1 73 ? -0.010 10.664 -16.778 1.00 97.56 73 LEU A C 1
ATOM 537 O O . LEU A 1 73 ? 1.044 11.086 -17.266 1.00 97.56 73 LEU A O 1
ATOM 541 N N . ARG A 1 74 ? -0.443 11.057 -15.577 1.00 97.31 74 ARG A N 1
ATOM 542 C CA . ARG A 1 74 ? 0.277 12.025 -14.741 1.00 97.31 74 ARG A CA 1
ATOM 543 C C . ARG A 1 74 ? 1.586 11.447 -14.219 1.00 97.31 74 ARG A C 1
ATOM 545 O O . ARG A 1 74 ? 2.608 12.122 -14.338 1.00 97.31 74 ARG A O 1
ATOM 552 N N . THR A 1 75 ? 1.604 10.194 -13.761 1.00 96.38 75 THR A N 1
ATOM 553 C CA . THR A 1 75 ? 2.843 9.475 -13.426 1.00 96.38 75 THR A CA 1
ATOM 554 C C . THR A 1 75 ? 3.830 9.498 -14.590 1.00 96.38 75 THR A C 1
ATOM 556 O O . THR A 1 75 ? 4.972 9.924 -14.413 1.00 96.38 75 THR A O 1
ATOM 559 N N . LYS A 1 76 ? 3.400 9.083 -15.791 1.00 96.81 76 LYS A N 1
ATOM 560 C CA . LYS A 1 76 ? 4.254 9.047 -16.988 1.00 96.81 76 LYS A CA 1
ATOM 561 C C . LYS A 1 76 ? 4.852 10.422 -17.291 1.00 96.81 76 LYS A C 1
ATOM 563 O O . LYS A 1 76 ? 6.055 10.538 -17.509 1.00 96.81 76 LYS A O 1
ATOM 568 N N . ARG A 1 77 ? 4.049 11.487 -17.218 1.00 95.62 77 ARG A N 1
ATOM 569 C CA . ARG A 1 77 ? 4.538 12.867 -17.385 1.00 95.62 77 ARG A CA 1
ATOM 570 C C . ARG A 1 77 ? 5.571 13.245 -16.318 1.00 95.62 77 ARG A C 1
ATOM 572 O O . ARG A 1 77 ? 6.655 13.709 -16.662 1.00 95.62 77 ARG A O 1
ATOM 579 N N . ARG A 1 78 ? 5.282 13.014 -15.033 1.00 92.81 78 ARG A N 1
ATOM 580 C CA . ARG A 1 78 ? 6.181 13.378 -13.917 1.00 92.81 78 ARG A CA 1
ATOM 581 C C . ARG A 1 78 ? 7.500 12.606 -13.929 1.00 92.81 78 ARG A C 1
ATOM 583 O O . ARG A 1 78 ? 8.520 13.141 -13.494 1.00 92.81 78 ARG A O 1
ATOM 590 N N . MET A 1 79 ? 7.494 11.379 -14.440 1.00 93.44 79 MET A N 1
ATOM 591 C CA . MET A 1 79 ? 8.676 10.528 -14.554 1.00 93.44 79 MET A CA 1
ATOM 592 C C . MET A 1 79 ? 9.738 11.107 -15.501 1.00 93.44 79 MET A C 1
ATOM 594 O O . MET A 1 79 ? 10.931 11.074 -15.183 1.00 93.44 79 MET A O 1
ATOM 598 N N . VAL A 1 80 ? 9.332 11.645 -16.655 1.00 92.75 80 VAL A N 1
ATOM 599 C CA . VAL A 1 80 ? 10.278 12.211 -17.636 1.00 92.75 80 VAL A CA 1
ATOM 600 C C . VAL A 1 80 ? 10.641 13.661 -17.370 1.00 92.75 80 VAL A C 1
ATOM 602 O O . VAL A 1 80 ? 11.722 14.082 -17.781 1.00 92.75 80 VAL A O 1
ATOM 605 N N . MET A 1 81 ? 9.798 14.395 -16.642 1.00 89.44 81 MET A N 1
ATOM 606 C CA . MET A 1 81 ? 10.113 15.758 -16.230 1.00 89.44 81 MET A CA 1
ATOM 607 C C . MET A 1 81 ? 11.395 15.789 -15.378 1.00 89.44 81 MET A C 1
ATOM 609 O O . MET A 1 81 ? 11.537 14.979 -14.448 1.00 89.44 81 MET A O 1
ATOM 613 N N . PRO A 1 82 ? 12.336 16.704 -15.674 1.00 83.62 82 PRO A N 1
ATOM 614 C CA . PRO A 1 82 ? 13.505 16.904 -14.830 1.00 83.62 82 PRO A CA 1
ATOM 615 C C . PRO A 1 82 ? 13.075 17.356 -13.429 1.00 83.62 82 PRO A C 1
ATOM 617 O O . PRO A 1 82 ? 12.000 17.929 -13.243 1.00 83.62 82 PRO A O 1
ATOM 620 N N . ILE A 1 83 ? 13.911 17.072 -12.430 1.00 83.62 83 ILE A N 1
ATOM 621 C CA . ILE A 1 83 ? 13.736 17.691 -11.116 1.00 83.62 83 ILE A CA 1
ATOM 622 C C . ILE A 1 83 ? 14.222 19.130 -11.247 1.00 83.62 83 ILE A C 1
ATOM 624 O O . ILE A 1 83 ? 15.357 19.350 -11.663 1.00 83.62 83 ILE A O 1
ATOM 628 N N . ASP A 1 84 ? 13.375 20.087 -10.890 1.00 80.94 84 ASP A N 1
ATOM 629 C CA . ASP A 1 84 ? 13.821 21.454 -10.649 1.00 80.94 84 ASP A CA 1
ATOM 630 C C . ASP A 1 84 ? 14.627 21.474 -9.346 1.00 80.94 84 ASP A C 1
ATOM 632 O O . ASP A 1 84 ? 14.102 21.115 -8.290 1.00 80.94 84 ASP A O 1
ATOM 636 N N . GLU A 1 85 ? 15.896 21.875 -9.416 1.00 76.88 85 GLU A N 1
ATOM 637 C CA . GLU A 1 85 ? 16.798 21.940 -8.261 1.00 76.88 85 GLU A CA 1
ATOM 638 C C . GLU A 1 85 ? 16.220 22.784 -7.119 1.00 76.88 85 GLU A C 1
ATOM 640 O O . GLU A 1 85 ? 16.414 22.453 -5.949 1.00 76.88 85 GLU A O 1
ATOM 645 N N . LYS A 1 86 ? 15.428 23.816 -7.437 1.00 78.81 86 LYS A N 1
ATOM 646 C CA . LYS A 1 86 ? 14.767 24.662 -6.433 1.00 78.81 86 LYS A CA 1
ATOM 647 C C . LYS A 1 86 ? 13.681 23.909 -5.662 1.00 78.81 86 LYS A C 1
ATOM 649 O O . LYS A 1 86 ? 13.494 24.145 -4.470 1.00 78.81 86 LYS A O 1
ATOM 654 N N . ASN A 1 87 ? 13.027 22.948 -6.314 1.00 77.69 87 ASN A N 1
ATOM 655 C CA . ASN A 1 87 ? 11.902 22.177 -5.778 1.00 77.69 87 ASN A CA 1
ATOM 656 C C . ASN A 1 87 ? 12.275 20.714 -5.486 1.00 77.69 87 ASN A C 1
ATOM 658 O O . ASN A 1 87 ? 11.413 19.862 -5.275 1.00 77.69 87 ASN A O 1
ATOM 662 N N . ALA A 1 88 ? 13.572 20.396 -5.438 1.00 81.25 88 ALA A N 1
ATOM 663 C CA . ALA A 1 88 ? 14.063 19.040 -5.192 1.00 81.25 88 ALA A CA 1
ATOM 664 C C . ALA A 1 88 ? 13.562 18.454 -3.856 1.00 81.25 88 ALA A C 1
ATOM 666 O O . ALA A 1 88 ? 13.324 17.250 -3.746 1.00 81.25 88 ALA A O 1
ATOM 667 N N . HIS A 1 89 ? 13.338 19.319 -2.864 1.00 84.31 89 HIS A N 1
ATOM 668 C CA . HIS A 1 89 ? 12.807 18.970 -1.548 1.00 84.31 89 HIS A CA 1
ATOM 669 C C . HIS A 1 89 ? 11.358 18.449 -1.583 1.00 84.31 89 HIS A C 1
ATOM 671 O O . HIS A 1 89 ? 10.953 17.732 -0.672 1.00 84.31 89 HIS A O 1
ATOM 677 N N . GLU A 1 90 ? 10.591 18.743 -2.636 1.00 83.31 90 GLU A N 1
ATOM 678 C CA . GLU A 1 90 ? 9.223 18.237 -2.811 1.00 83.31 90 GLU A CA 1
ATOM 679 C C . GLU A 1 90 ? 9.197 16.780 -3.300 1.00 83.31 90 GLU A C 1
ATOM 681 O O . GLU A 1 90 ? 8.197 16.075 -3.143 1.00 83.31 90 GLU A O 1
ATOM 686 N N . ARG A 1 91 ? 10.305 16.304 -3.890 1.00 84.94 91 ARG A N 1
ATOM 687 C CA . ARG A 1 91 ? 10.451 14.949 -4.452 1.00 84.94 91 ARG A CA 1
ATOM 688 C C . ARG A 1 91 ? 11.728 14.265 -3.938 1.00 84.94 91 ARG A C 1
ATOM 690 O O . ARG A 1 91 ? 12.553 13.820 -4.741 1.00 84.94 91 ARG A O 1
ATOM 697 N N . PRO A 1 92 ? 11.898 14.110 -2.611 1.00 87.75 92 PRO A N 1
ATOM 698 C CA . PRO A 1 92 ? 13.140 13.607 -2.022 1.00 87.75 92 PRO A CA 1
ATOM 699 C C . PRO A 1 92 ? 13.469 12.174 -2.468 1.00 87.75 92 PRO A C 1
ATOM 701 O O . PRO A 1 92 ? 14.626 11.867 -2.750 1.00 87.75 92 PRO A O 1
ATOM 704 N N . ASN A 1 93 ? 12.454 11.317 -2.635 1.00 89.38 93 ASN A N 1
ATOM 705 C CA . ASN A 1 93 ? 12.638 9.956 -3.151 1.00 89.38 93 ASN A CA 1
ATOM 706 C C . ASN A 1 93 ? 13.234 9.963 -4.563 1.00 89.38 93 ASN A C 1
ATOM 708 O O . ASN A 1 93 ? 14.135 9.185 -4.860 1.00 89.38 93 ASN A O 1
ATOM 712 N N . ARG A 1 94 ? 12.780 10.874 -5.430 1.00 90.12 94 ARG A N 1
ATOM 713 C CA . ARG A 1 94 ? 13.283 11.005 -6.801 1.00 90.12 94 ARG A CA 1
ATOM 714 C C . ARG A 1 94 ? 14.751 11.436 -6.824 1.00 90.12 94 ARG A C 1
ATOM 716 O O . ARG A 1 94 ? 15.518 10.909 -7.627 1.00 90.12 94 ARG A O 1
ATOM 723 N N . VAL A 1 95 ? 15.136 12.366 -5.947 1.00 91.31 95 VAL A N 1
ATOM 724 C CA . VAL A 1 95 ? 16.530 12.815 -5.787 1.00 91.31 95 VAL A CA 1
ATOM 725 C C . VAL A 1 95 ? 17.415 11.655 -5.337 1.00 91.31 95 VAL A C 1
ATOM 727 O O . VAL A 1 95 ? 18.437 11.387 -5.967 1.00 91.31 95 VAL A O 1
ATOM 730 N N . LEU A 1 96 ? 16.991 10.920 -4.305 1.00 92.06 96 LEU A N 1
ATOM 731 C CA . LEU A 1 96 ? 17.714 9.753 -3.803 1.00 92.06 96 LEU A CA 1
ATOM 732 C C . LEU A 1 96 ? 17.869 8.672 -4.882 1.00 92.06 96 LEU A C 1
ATOM 734 O O . LEU A 1 96 ? 18.970 8.167 -5.093 1.00 92.06 96 LEU A O 1
ATOM 738 N N . LEU A 1 97 ? 16.790 8.353 -5.604 1.00 93.25 97 LEU A N 1
ATOM 739 C CA . LEU A 1 97 ? 16.819 7.385 -6.702 1.00 93.25 97 LEU A CA 1
ATOM 740 C C . LEU A 1 97 ? 17.783 7.811 -7.815 1.00 93.25 97 LEU A C 1
ATOM 742 O O . LEU A 1 97 ? 18.511 6.971 -8.335 1.00 93.25 97 LEU A O 1
ATOM 746 N N . ASN A 1 98 ? 17.821 9.100 -8.167 1.00 91.62 98 ASN A N 1
ATOM 747 C CA . ASN A 1 98 ? 18.786 9.617 -9.139 1.00 91.62 98 ASN A CA 1
ATOM 748 C C . ASN A 1 98 ? 20.226 9.461 -8.652 1.00 91.62 98 ASN A C 1
ATOM 750 O O . ASN A 1 98 ? 21.066 9.013 -9.423 1.00 91.62 98 ASN A O 1
ATOM 754 N N . ALA A 1 99 ? 20.512 9.796 -7.394 1.00 92.19 99 ALA A N 1
ATOM 755 C CA . ALA A 1 99 ? 21.857 9.675 -6.837 1.00 92.19 99 ALA A CA 1
ATOM 756 C C . ALA A 1 99 ? 22.342 8.215 -6.831 1.00 92.19 99 ALA A C 1
ATOM 758 O O . ALA A 1 99 ? 23.449 7.929 -7.287 1.00 92.19 99 ALA A O 1
ATOM 759 N N . LEU A 1 100 ? 21.493 7.284 -6.381 1.00 93.75 100 LEU A N 1
ATOM 760 C CA . LEU A 1 100 ? 21.807 5.854 -6.379 1.00 93.75 100 LEU A CA 1
ATOM 761 C C . LEU A 1 100 ? 21.996 5.310 -7.797 1.00 93.75 100 LEU A C 1
ATOM 763 O O . LEU A 1 100 ? 22.945 4.572 -8.046 1.00 93.75 100 LEU A O 1
ATOM 767 N N . ALA A 1 101 ? 21.134 5.694 -8.738 1.00 93.25 101 ALA A N 1
ATOM 768 C CA . ALA A 1 101 ? 21.255 5.255 -10.122 1.00 93.25 101 ALA A CA 1
ATOM 769 C C . ALA A 1 101 ? 22.509 5.813 -10.801 1.00 93.25 101 ALA A C 1
ATOM 771 O O . ALA A 1 101 ? 23.181 5.076 -11.513 1.00 93.25 101 ALA A O 1
ATOM 772 N N . SER A 1 102 ? 22.874 7.071 -10.545 1.00 92.25 102 SER A N 1
ATOM 773 C CA . SER A 1 102 ? 24.120 7.652 -11.058 1.00 92.25 102 SER A CA 1
ATOM 774 C C . SER A 1 102 ? 25.367 6.933 -10.534 1.00 92.25 102 SER A C 1
ATOM 776 O O . SER A 1 102 ? 26.370 6.886 -11.238 1.00 92.25 102 SER A O 1
ATOM 778 N N . LEU A 1 103 ? 25.309 6.375 -9.320 1.00 94.25 103 LEU A N 1
ATOM 779 C CA . LEU A 1 103 ? 26.416 5.633 -8.713 1.00 94.25 103 LEU A CA 1
ATOM 780 C C . LEU A 1 103 ? 26.489 4.170 -9.180 1.00 94.25 103 LEU A C 1
ATOM 782 O O . LEU A 1 103 ? 27.581 3.644 -9.366 1.00 94.25 103 LEU A O 1
ATOM 786 N N . LEU A 1 104 ? 25.339 3.503 -9.315 1.00 92.62 104 LEU A N 1
ATOM 787 C CA . LEU A 1 104 ? 25.258 2.050 -9.521 1.00 92.62 104 LEU A CA 1
ATOM 788 C C . LEU A 1 104 ? 25.010 1.642 -10.977 1.00 92.62 104 LEU A C 1
ATOM 790 O O . LEU A 1 104 ? 25.269 0.494 -11.338 1.00 92.62 104 LEU A O 1
ATOM 794 N N . SER A 1 105 ? 24.460 2.533 -11.805 1.00 91.06 105 SER A N 1
ATOM 795 C CA . SER A 1 105 ? 24.160 2.211 -13.199 1.00 91.06 105 SER A CA 1
ATOM 796 C C . SER A 1 105 ? 25.454 2.043 -13.995 1.00 91.06 105 SER A C 1
ATOM 798 O O . SER A 1 105 ? 26.351 2.878 -13.878 1.00 91.06 105 SER A O 1
ATOM 800 N N . PRO A 1 106 ? 25.543 1.035 -14.879 1.00 89.75 106 PRO A N 1
ATOM 801 C CA . PRO A 1 106 ? 26.648 0.932 -15.826 1.00 89.75 106 PRO A CA 1
ATOM 802 C C . PRO A 1 106 ? 26.621 2.041 -16.897 1.00 89.75 106 PRO A C 1
ATOM 804 O O . PRO A 1 106 ? 27.607 2.219 -17.607 1.00 89.75 106 PRO A O 1
ATOM 807 N N . ALA A 1 107 ? 25.516 2.789 -17.031 1.00 92.12 107 ALA A N 1
ATOM 808 C CA . ALA A 1 107 ? 25.334 3.829 -18.045 1.00 92.12 107 ALA A CA 1
ATOM 809 C C . ALA A 1 107 ? 24.682 5.114 -17.474 1.00 92.12 107 ALA A C 1
ATOM 811 O O . ALA A 1 107 ? 23.616 5.539 -17.939 1.00 92.12 107 ALA A O 1
ATOM 812 N N . PRO A 1 108 ? 25.307 5.790 -16.489 1.00 91.12 108 PRO A N 1
ATOM 813 C CA . PRO A 1 108 ? 24.694 6.901 -15.750 1.00 91.12 108 PRO A CA 1
ATOM 814 C C . PRO A 1 108 ? 24.363 8.123 -16.626 1.00 91.12 108 PRO A C 1
ATOM 816 O O . PRO A 1 108 ? 23.419 8.859 -16.343 1.00 91.12 108 PRO A O 1
ATOM 819 N N . ALA A 1 109 ? 25.070 8.313 -17.744 1.00 92.62 109 ALA A N 1
ATOM 820 C CA . ALA A 1 109 ? 24.785 9.384 -18.704 1.00 92.62 109 ALA A CA 1
ATOM 821 C C . ALA A 1 109 ? 23.438 9.211 -19.442 1.00 92.62 109 ALA A C 1
ATOM 823 O O . ALA A 1 109 ? 22.931 10.162 -20.033 1.00 92.62 109 ALA A O 1
ATOM 824 N N . THR A 1 110 ? 22.840 8.015 -19.401 1.00 93.69 110 THR A N 1
ATOM 825 C CA . THR A 1 110 ? 21.633 7.663 -20.172 1.00 93.69 110 THR A CA 1
ATOM 826 C C . THR A 1 110 ? 20.373 7.517 -19.319 1.00 93.69 110 THR A C 1
ATOM 828 O O . THR A 1 110 ? 19.309 7.197 -19.840 1.00 93.69 110 THR A O 1
ATOM 831 N N . LEU A 1 111 ? 20.424 7.842 -18.021 1.00 93.31 111 LEU A N 1
ATOM 832 C CA . LEU A 1 111 ? 19.276 7.699 -17.111 1.00 93.31 111 LEU A CA 1
ATOM 833 C C . LEU A 1 111 ? 18.027 8.461 -17.587 1.00 93.31 111 LEU A C 1
ATOM 835 O O . LEU A 1 111 ? 16.899 8.042 -17.344 1.00 93.31 111 LEU A O 1
ATOM 839 N N . ALA A 1 112 ? 18.190 9.598 -18.268 1.00 93.56 112 ALA A N 1
ATOM 840 C CA . ALA A 1 112 ? 17.055 10.306 -18.861 1.00 93.56 112 ALA A CA 1
ATOM 841 C C . ALA A 1 112 ? 16.390 9.514 -19.998 1.00 93.56 112 ALA A C 1
ATOM 843 O O . ALA A 1 112 ? 15.162 9.473 -20.064 1.00 93.56 112 ALA A O 1
ATOM 844 N N . GLN A 1 113 ? 17.196 8.863 -20.837 1.00 94.69 113 GLN A N 1
ATOM 845 C CA . GLN A 1 113 ? 16.734 8.031 -21.948 1.00 94.69 113 GLN A CA 1
ATOM 846 C C . GLN A 1 113 ? 16.040 6.774 -21.423 1.00 94.69 113 GLN A C 1
ATOM 848 O O . GLN A 1 113 ? 14.944 6.464 -21.878 1.00 94.69 113 GLN A O 1
ATOM 853 N N . GLU A 1 114 ? 16.598 6.133 -20.388 1.00 94.62 114 GLU A N 1
ATOM 854 C CA . GLU A 1 114 ? 15.962 4.984 -19.729 1.00 94.62 114 GLU A CA 1
ATOM 855 C C . GLU A 1 114 ? 14.536 5.334 -19.278 1.00 94.62 114 GLU A C 1
ATOM 857 O O . GLU A 1 114 ? 13.592 4.585 -19.524 1.00 94.62 114 GLU A O 1
ATOM 862 N N . ARG A 1 115 ? 14.323 6.517 -18.684 1.00 95.25 115 ARG A N 1
ATOM 863 C CA . ARG A 1 115 ? 12.969 6.925 -18.279 1.00 95.25 115 ARG A CA 1
ATOM 864 C C . ARG A 1 115 ? 12.029 7.149 -19.457 1.00 95.25 115 ARG A C 1
ATOM 866 O O . ARG A 1 115 ? 10.849 6.827 -19.351 1.00 95.25 115 ARG A O 1
ATOM 873 N N . GLN A 1 116 ? 12.527 7.731 -20.543 1.00 95.88 116 GLN A N 1
ATOM 874 C CA . GLN A 1 116 ? 11.730 7.948 -21.750 1.00 95.88 116 GLN A CA 1
ATOM 875 C C . GLN A 1 116 ? 11.317 6.617 -22.376 1.00 95.88 116 GLN A C 1
ATOM 877 O O . GLN A 1 116 ? 10.143 6.435 -22.685 1.00 95.88 116 GLN A O 1
ATOM 882 N N . GLU A 1 117 ? 12.239 5.661 -22.470 1.00 95.75 117 GLU A N 1
ATOM 883 C CA . GLU A 1 117 ? 11.958 4.308 -22.948 1.00 95.75 117 GLU A CA 1
ATOM 884 C C . GLU A 1 117 ? 10.819 3.661 -22.143 1.00 95.75 117 GLU A C 1
ATOM 886 O O . GLU A 1 117 ? 9.838 3.176 -22.710 1.00 95.75 117 GLU A O 1
ATOM 891 N N . HIS A 1 118 ? 10.868 3.753 -20.813 1.00 96.12 118 HIS A N 1
ATOM 892 C CA . HIS A 1 118 ? 9.861 3.154 -19.933 1.00 96.12 118 HIS A CA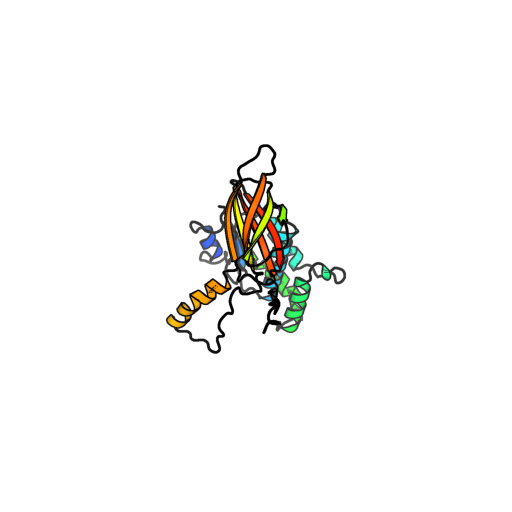 1
ATOM 893 C C . HIS A 1 118 ? 8.452 3.730 -20.105 1.00 96.12 118 HIS A C 1
ATOM 895 O O . HIS A 1 118 ? 7.477 3.040 -19.800 1.00 96.12 118 HIS A O 1
ATOM 901 N N . LEU A 1 119 ? 8.308 4.950 -20.633 1.00 94.50 119 LEU A N 1
ATOM 902 C CA . LEU A 1 119 ? 6.989 5.481 -20.983 1.00 94.50 119 LEU A CA 1
ATOM 903 C C . LEU A 1 119 ? 6.299 4.652 -22.063 1.00 94.50 119 LEU A C 1
ATOM 905 O O . LEU A 1 119 ? 5.074 4.510 -22.028 1.00 94.50 119 LEU A O 1
ATOM 909 N N . HIS A 1 120 ? 7.082 4.142 -23.011 1.00 94.62 120 HIS A N 1
ATOM 910 C CA . HIS A 1 120 ? 6.606 3.376 -24.156 1.00 94.62 120 HIS A CA 1
ATOM 911 C C . HIS A 1 120 ? 6.465 1.889 -23.833 1.00 94.62 120 HIS A C 1
ATOM 913 O O . HIS A 1 120 ? 5.580 1.226 -24.366 1.00 94.62 120 HIS A O 1
ATOM 919 N N . LEU A 1 121 ? 7.308 1.367 -22.939 1.00 96.94 121 LEU A N 1
ATOM 920 C CA . LEU A 1 121 ? 7.284 -0.050 -22.584 1.00 96.94 121 LEU A CA 1
ATOM 921 C C . LEU A 1 121 ? 6.124 -0.430 -21.664 1.00 96.94 121 LEU A C 1
ATOM 923 O O . LEU A 1 121 ? 5.684 -1.576 -21.695 1.00 96.94 121 LEU A O 1
ATOM 927 N N . PHE A 1 122 ? 5.632 0.491 -20.836 1.00 98.00 122 PHE A N 1
ATOM 928 C CA . PHE A 1 122 ? 4.560 0.186 -19.891 1.00 98.00 122 PHE A CA 1
ATOM 929 C C . PHE A 1 122 ? 3.172 0.503 -20.438 1.00 98.00 122 PHE A C 1
ATOM 931 O O . PHE A 1 122 ? 2.908 1.617 -20.898 1.00 98.00 122 PHE A O 1
ATOM 938 N N . ASN A 1 123 ? 2.255 -0.450 -20.302 1.00 97.75 123 ASN A N 1
ATOM 939 C CA . ASN A 1 123 ? 0.921 -0.392 -20.883 1.00 97.75 123 ASN A CA 1
ATOM 940 C C . ASN A 1 123 ? -0.148 -0.655 -19.829 1.00 97.75 123 ASN A C 1
ATOM 942 O O . ASN A 1 123 ? 0.023 -1.513 -18.964 1.00 97.75 123 ASN A O 1
ATOM 946 N N . LEU A 1 124 ? -1.244 0.102 -19.916 1.00 98.12 124 LEU A N 1
ATOM 947 C CA . LEU A 1 124 ? -2.475 -0.178 -19.189 1.00 98.12 124 LEU A CA 1
ATOM 948 C C . LEU A 1 124 ? -3.340 -1.086 -20.059 1.00 98.12 124 LEU A C 1
ATOM 950 O O . LEU A 1 124 ? -3.738 -0.678 -21.148 1.00 98.12 124 LEU A O 1
ATOM 954 N N . ILE A 1 125 ? -3.657 -2.273 -19.556 1.00 97.81 125 ILE A N 1
ATOM 955 C CA . ILE A 1 125 ? -4.661 -3.166 -20.126 1.00 97.81 125 ILE A CA 1
ATOM 956 C C . ILE A 1 125 ? -5.861 -3.158 -19.172 1.00 97.81 125 ILE A C 1
ATOM 958 O O . ILE A 1 125 ? -5.749 -3.572 -18.018 1.00 97.81 125 ILE A O 1
ATOM 962 N N . GLY A 1 126 ? -6.987 -2.608 -19.623 1.00 96.38 126 GLY A N 1
ATOM 963 C CA . GLY A 1 126 ? -8.175 -2.349 -18.804 1.00 96.38 126 GLY A CA 1
ATOM 964 C C . GLY A 1 126 ? -8.811 -0.998 -19.139 1.00 96.38 126 GLY A C 1
ATOM 965 O O . GLY A 1 126 ? -8.393 -0.328 -20.083 1.00 96.38 126 GLY A O 1
ATOM 966 N N . ASP A 1 127 ? -9.819 -0.591 -18.366 1.00 97.25 127 ASP A N 1
ATOM 967 C CA . ASP A 1 127 ? -10.538 0.666 -18.599 1.00 97.25 127 ASP A CA 1
ATOM 968 C C . ASP A 1 127 ? -9.776 1.880 -18.018 1.00 97.25 127 ASP A C 1
ATOM 970 O O . ASP A 1 127 ? -9.660 2.004 -16.793 1.00 97.25 127 ASP A O 1
ATOM 974 N N . PRO A 1 128 ? -9.278 2.822 -18.845 1.00 97.94 128 PRO A N 1
ATOM 975 C CA . PRO A 1 128 ? -8.659 4.050 -18.347 1.00 97.94 128 PRO A CA 1
ATOM 976 C C . PRO A 1 128 ? -9.643 4.971 -17.608 1.00 97.94 128 PRO A C 1
ATOM 978 O O . PRO A 1 128 ? -9.201 5.803 -16.816 1.00 97.94 128 PRO A O 1
ATOM 981 N N . ASN A 1 129 ? -10.954 4.837 -17.824 1.00 98.00 129 ASN A N 1
ATOM 982 C CA . ASN A 1 129 ? -11.985 5.609 -17.128 1.00 98.00 129 ASN A CA 1
ATOM 983 C C . ASN A 1 129 ? -12.419 4.980 -15.797 1.00 98.00 129 ASN A C 1
ATOM 985 O O . ASN A 1 129 ? -13.272 5.553 -15.112 1.00 98.00 129 ASN A O 1
ATOM 989 N N . LEU A 1 130 ? -11.817 3.852 -15.398 1.00 97.19 130 LEU A N 1
ATOM 990 C CA . LEU A 1 130 ? -12.056 3.238 -14.097 1.00 97.19 130 LEU A CA 1
ATOM 991 C C . LEU A 1 130 ? -11.844 4.274 -12.989 1.00 97.19 130 LEU A C 1
ATOM 993 O O . LEU A 1 130 ? -10.740 4.801 -12.822 1.00 97.19 130 LEU A O 1
ATOM 997 N N . ARG A 1 131 ? -12.902 4.548 -12.220 1.00 95.88 131 ARG A N 1
ATOM 998 C CA . ARG A 1 131 ? -12.847 5.474 -11.088 1.00 95.88 131 ARG A CA 1
ATOM 999 C C . ARG A 1 131 ? -12.072 4.859 -9.934 1.00 95.88 131 ARG A C 1
ATOM 1001 O O . ARG A 1 131 ? -12.356 3.734 -9.522 1.00 95.88 131 ARG A O 1
ATOM 1008 N N . LEU A 1 132 ? -11.122 5.614 -9.397 1.00 94.44 132 LEU A N 1
ATOM 1009 C CA . LEU A 1 132 ? -10.338 5.180 -8.248 1.00 94.44 132 LEU A CA 1
ATOM 1010 C C . LEU A 1 132 ? -11.108 5.450 -6.956 1.00 94.44 132 LEU A C 1
ATOM 1012 O O . LEU A 1 132 ? -11.621 6.546 -6.731 1.00 94.44 132 LEU A O 1
ATOM 1016 N N . ALA A 1 133 ? -11.188 4.430 -6.105 1.00 90.88 133 ALA A N 1
ATOM 1017 C CA . ALA A 1 133 ? -11.789 4.546 -4.788 1.00 90.88 133 ALA A CA 1
ATOM 1018 C C . ALA A 1 133 ? -10.730 4.987 -3.773 1.00 90.88 133 ALA A C 1
ATOM 1020 O O . ALA A 1 133 ? -9.708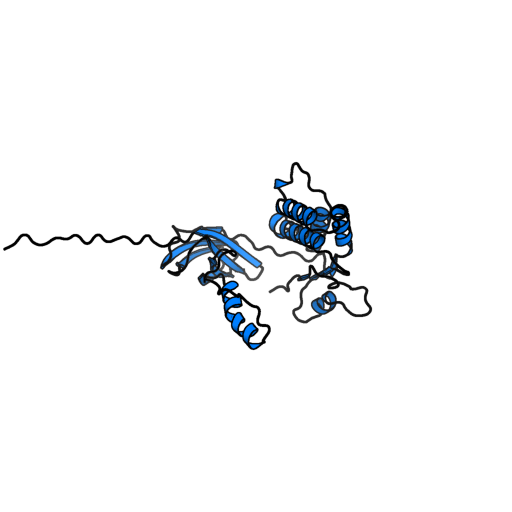 4.323 -3.597 1.00 90.88 133 ALA A O 1
ATOM 1021 N N . TYR A 1 134 ? -11.006 6.082 -3.071 1.00 93.81 134 TYR A N 1
ATOM 1022 C CA . TYR A 1 134 ? -10.176 6.565 -1.975 1.00 93.81 134 TYR A CA 1
ATOM 1023 C C . TYR A 1 134 ? -10.908 6.361 -0.652 1.00 93.81 134 TYR A C 1
ATOM 1025 O O . TYR A 1 134 ? -12.097 6.680 -0.573 1.00 93.81 134 TYR A O 1
ATOM 1033 N N . PRO A 1 135 ? -10.232 5.851 0.392 1.00 94.69 135 PRO A N 1
ATOM 1034 C CA . PRO A 1 135 ? -10.848 5.783 1.702 1.00 94.69 135 PRO A CA 1
ATOM 1035 C C . PRO A 1 135 ? -11.116 7.200 2.216 1.00 94.69 135 PRO A C 1
ATOM 1037 O O . PRO A 1 135 ? -10.294 8.107 2.046 1.00 94.69 135 PRO A O 1
ATOM 1040 N N . GLN A 1 136 ? -12.271 7.377 2.847 1.00 95.56 136 GLN A N 1
ATOM 1041 C CA . GLN A 1 136 ? -12.600 8.594 3.576 1.00 95.56 136 GLN A CA 1
ATOM 1042 C C . GLN A 1 136 ? -11.768 8.676 4.864 1.00 95.56 136 GLN A C 1
ATOM 1044 O O . GLN A 1 136 ? -11.177 7.688 5.306 1.00 95.56 136 GLN A O 1
ATOM 1049 N N . GLU A 1 137 ? -11.693 9.855 5.466 1.00 96.31 137 GLU A N 1
ATOM 1050 C CA . GLU A 1 137 ? -10.912 10.060 6.684 1.00 96.31 137 GLU A CA 1
ATOM 1051 C C . GLU A 1 137 ? -11.746 9.733 7.927 1.00 96.31 137 GLU A C 1
ATOM 1053 O O . GLU A 1 137 ? -12.880 10.190 8.054 1.00 96.31 137 GLU A O 1
ATOM 1058 N N . VAL A 1 138 ? -11.176 8.952 8.848 1.00 97.75 138 VAL A N 1
ATOM 1059 C CA . VAL A 1 138 ? -11.690 8.805 10.215 1.00 97.75 138 VAL A CA 1
ATOM 1060 C C . VAL A 1 138 ? -10.843 9.679 11.123 1.00 97.75 138 VAL A C 1
ATOM 1062 O O . VAL A 1 138 ? -9.632 9.472 11.242 1.00 97.75 138 VAL A O 1
ATOM 1065 N N . LYS A 1 139 ? -11.478 10.622 11.815 1.00 97.62 139 LYS A N 1
ATOM 1066 C CA . LYS A 1 139 ? -10.807 11.397 12.855 1.00 97.62 139 LYS A CA 1
ATOM 1067 C C . LYS A 1 139 ? -10.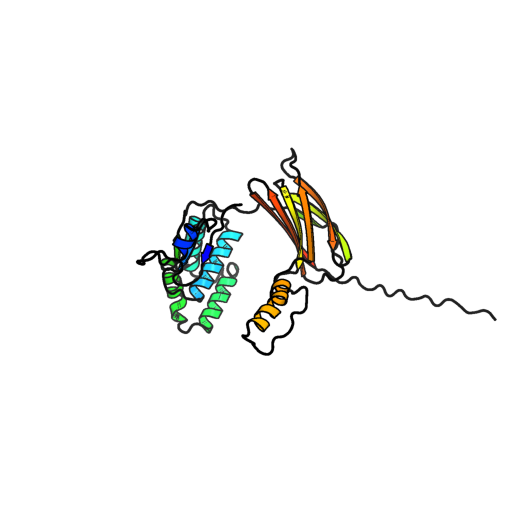703 10.532 14.106 1.00 97.62 139 LYS A C 1
ATOM 1069 O O . LYS A 1 139 ? -11.713 10.072 14.632 1.00 97.62 139 LYS A O 1
ATOM 1074 N N . LEU A 1 140 ? -9.479 10.301 14.563 1.00 96.94 140 LEU A N 1
ATOM 1075 C CA . LEU A 1 140 ? -9.181 9.444 15.705 1.00 96.94 140 LEU A CA 1
ATOM 1076 C C . LEU A 1 140 ? -8.505 10.263 16.806 1.00 96.94 140 LEU A C 1
ATOM 1078 O O . LEU A 1 140 ? -7.476 10.894 16.573 1.00 96.94 140 LEU A O 1
ATOM 1082 N N . GLU A 1 141 ? -9.070 10.230 18.007 1.00 97.50 141 GLU A N 1
ATOM 1083 C CA . GLU A 1 141 ? -8.576 10.952 19.177 1.00 97.50 141 GLU A CA 1
ATOM 1084 C C . GLU A 1 141 ? -8.350 9.982 20.337 1.00 97.50 141 GLU A C 1
ATOM 1086 O O . GLU A 1 141 ? -9.271 9.291 20.770 1.00 97.50 141 GLU A O 1
ATOM 1091 N N . LEU A 1 142 ? -7.120 9.930 20.849 1.00 96.31 142 LEU A N 1
ATOM 1092 C CA . LEU A 1 142 ? -6.765 9.080 21.984 1.00 96.31 142 LEU A CA 1
ATOM 1093 C C . LEU A 1 142 ? -7.003 9.821 23.300 1.00 96.31 142 LEU A C 1
ATOM 1095 O O . LEU A 1 142 ? -6.556 10.954 23.470 1.00 96.31 142 LEU A O 1
ATOM 1099 N N . GLN A 1 143 ? -7.640 9.151 24.252 1.00 95.25 143 GLN A N 1
ATOM 1100 C CA . GLN A 1 143 ? -7.918 9.682 25.580 1.00 95.25 143 GLN A CA 1
ATOM 1101 C C . GLN A 1 143 ? -6.837 9.189 26.551 1.00 95.25 143 GLN A C 1
ATOM 1103 O O . GLN A 1 143 ? -6.974 8.174 27.230 1.00 95.25 143 GLN A O 1
ATOM 1108 N N . GLY A 1 144 ? -5.713 9.908 26.587 1.00 90.44 144 GLY A N 1
ATOM 1109 C CA . GLY A 1 144 ? -4.592 9.633 27.490 1.00 90.44 144 GLY A CA 1
ATOM 1110 C C . GLY A 1 144 ? -3.349 9.059 26.805 1.00 90.44 144 GLY A C 1
ATOM 1111 O O . GLY A 1 144 ? -3.221 9.044 25.584 1.00 90.44 144 GLY A O 1
ATOM 1112 N N . THR A 1 145 ? -2.376 8.636 27.619 1.00 91.69 145 THR A N 1
ATOM 1113 C CA . THR A 1 145 ? -1.083 8.131 27.126 1.00 91.69 145 THR A CA 1
ATOM 1114 C C . THR A 1 145 ? -1.094 6.603 27.012 1.00 91.69 145 THR A C 1
ATOM 1116 O O . THR A 1 145 ? -1.249 5.924 28.033 1.00 91.69 145 THR A O 1
ATOM 1119 N N . PRO A 1 146 ? -0.844 6.040 25.815 1.00 94.12 146 PRO A N 1
ATOM 1120 C CA . PRO A 1 146 ? -0.745 4.597 25.617 1.00 94.12 146 PRO A CA 1
ATOM 1121 C C . PRO A 1 146 ? 0.317 3.965 26.526 1.00 94.12 146 PRO A C 1
ATOM 1123 O O . PRO A 1 146 ? 1.501 4.296 26.444 1.00 94.12 146 PRO A O 1
ATOM 1126 N N . THR A 1 147 ? -0.108 3.049 27.397 1.00 95.00 147 THR A N 1
ATOM 1127 C CA . THR A 1 147 ? 0.762 2.358 28.360 1.00 95.00 147 THR A CA 1
ATOM 1128 C C . THR A 1 147 ? 0.606 0.843 28.199 1.00 95.00 147 THR A C 1
ATOM 1130 O O . THR A 1 147 ? -0.518 0.354 28.314 1.00 95.00 147 THR A O 1
ATOM 1133 N N . PRO A 1 148 ? 1.693 0.080 27.972 1.00 96.44 148 PRO A N 1
ATOM 1134 C CA . PRO A 1 148 ? 1.639 -1.380 27.909 1.00 96.44 148 PRO A CA 1
ATOM 1135 C C . PRO A 1 148 ? 0.946 -1.997 29.128 1.00 96.44 148 PRO A C 1
ATOM 1137 O O . PRO A 1 148 ? 1.186 -1.585 30.265 1.00 96.44 148 PRO A O 1
ATOM 1140 N N . GLY A 1 149 ? 0.072 -2.972 28.880 1.00 96.12 149 GLY A N 1
ATOM 1141 C CA . GLY A 1 149 ? -0.715 -3.662 29.904 1.00 96.12 149 GLY A CA 1
ATOM 1142 C C . GLY A 1 149 ? -1.938 -2.891 30.410 1.00 96.12 149 GLY A C 1
ATOM 1143 O O . GLY A 1 149 ? -2.715 -3.448 31.181 1.00 96.12 149 GLY A O 1
ATOM 1144 N N . LYS A 1 150 ? -2.148 -1.636 29.992 1.00 96.00 150 LYS A N 1
ATOM 1145 C CA . LYS A 1 150 ? -3.319 -0.834 30.374 1.00 96.00 150 LYS A CA 1
ATOM 1146 C C . LYS A 1 150 ? -4.299 -0.675 29.207 1.00 96.00 150 LYS A C 1
ATOM 1148 O O . LYS A 1 150 ? -3.878 -0.723 28.049 1.00 96.00 150 LYS A O 1
ATOM 1153 N N . PRO A 1 151 ? -5.589 -0.458 29.493 1.00 96.44 151 PRO A N 1
ATOM 1154 C CA . PRO A 1 151 ? -6.530 -0.032 28.471 1.00 96.44 151 PRO A CA 1
ATOM 1155 C C . PRO A 1 151 ? -6.178 1.355 27.918 1.00 96.44 151 PRO A C 1
ATOM 1157 O O . PRO A 1 151 ? -5.644 2.207 28.632 1.00 96.44 151 PRO A O 1
ATOM 1160 N N . LEU A 1 152 ? -6.500 1.568 26.645 1.00 95.94 152 LEU A N 1
ATOM 1161 C CA . LEU A 1 152 ? -6.452 2.857 25.965 1.00 95.94 152 LEU A CA 1
ATOM 1162 C C . LEU A 1 152 ? -7.839 3.188 25.426 1.00 95.94 152 LEU A C 1
ATOM 1164 O O . LEU A 1 152 ? -8.347 2.482 24.553 1.00 95.94 152 LEU A O 1
ATOM 1168 N N . ASP A 1 153 ? -8.409 4.274 25.930 1.00 96.88 153 ASP A N 1
ATOM 1169 C CA . ASP A 1 153 ? -9.679 4.808 25.459 1.00 96.88 153 ASP A CA 1
ATOM 1170 C C . ASP A 1 153 ? -9.445 5.725 24.254 1.00 96.88 153 ASP A C 1
ATOM 1172 O O . ASP A 1 153 ? -8.437 6.438 24.171 1.00 96.88 153 ASP A O 1
ATOM 1176 N N . PHE A 1 154 ? -10.369 5.712 23.299 1.00 96.19 154 PHE A N 1
ATOM 1177 C CA . PHE A 1 154 ? -10.311 6.580 22.132 1.00 96.19 154 PHE A CA 1
ATOM 1178 C C . PHE A 1 154 ? -11.701 6.887 21.578 1.00 96.19 154 PHE A C 1
ATOM 1180 O O . PHE A 1 154 ? -12.692 6.209 21.857 1.00 96.19 154 PHE A O 1
ATOM 1187 N N . ILE A 1 155 ? -11.743 7.929 20.758 1.00 97.06 155 ILE A N 1
ATOM 1188 C CA . ILE A 1 155 ? -12.917 8.380 20.029 1.00 97.06 155 ILE A CA 1
ATOM 1189 C C . ILE A 1 155 ? -12.589 8.334 18.541 1.00 97.06 155 ILE A C 1
ATOM 1191 O O . ILE A 1 155 ? -11.594 8.913 18.106 1.00 97.06 155 ILE A O 1
ATOM 1195 N N . ALA A 1 156 ? -13.430 7.659 17.765 1.00 97.00 156 ALA A N 1
ATOM 1196 C CA . ALA A 1 156 ? -13.373 7.641 16.311 1.00 97.00 156 ALA A CA 1
ATOM 1197 C C . ALA A 1 156 ? -14.624 8.314 15.734 1.00 97.00 156 ALA A C 1
ATOM 1199 O O . ALA A 1 156 ? -15.748 7.945 16.077 1.00 97.00 156 ALA A O 1
ATOM 1200 N N . GLU A 1 157 ? -14.430 9.283 14.846 1.00 96.88 157 GLU A N 1
ATOM 1201 C CA . GLU A 1 157 ? -15.491 9.950 14.090 1.00 96.88 157 GLU A CA 1
ATOM 1202 C C . GLU A 1 157 ? -15.324 9.600 12.613 1.00 96.88 157 GLU A C 1
ATOM 1204 O O . GLU A 1 157 ? -14.295 9.899 12.003 1.00 96.88 157 GLU A O 1
ATOM 1209 N N . SER A 1 158 ? -16.329 8.933 12.051 1.00 96.81 158 SER A N 1
ATOM 1210 C CA . SER A 1 158 ? -16.329 8.446 10.674 1.00 96.81 158 SER A CA 1
ATOM 1211 C C . SER A 1 158 ? -17.485 9.060 9.880 1.00 96.81 158 SER A C 1
ATOM 1213 O O . SER A 1 158 ? -18.597 9.161 10.401 1.00 96.81 158 SER A O 1
ATOM 1215 N N . PRO A 1 159 ? -17.270 9.421 8.605 1.00 95.62 159 PRO A N 1
ATOM 1216 C CA . PRO A 1 159 ? -18.336 9.867 7.706 1.00 95.62 159 PRO A CA 1
ATOM 1217 C C . PRO A 1 159 ? -19.222 8.714 7.208 1.00 95.62 159 PRO A C 1
ATOM 1219 O O . PRO A 1 159 ? -20.222 8.950 6.538 1.00 95.62 159 PRO A O 1
ATOM 1222 N N . ILE A 1 160 ? -18.852 7.461 7.495 1.00 95.00 160 ILE A N 1
ATOM 1223 C CA . ILE A 1 160 ? -19.634 6.278 7.129 1.00 95.00 160 ILE A CA 1
ATOM 1224 C C . ILE A 1 160 ? -19.830 5.344 8.320 1.00 95.00 160 ILE A C 1
ATOM 1226 O O . ILE A 1 160 ? -18.946 5.192 9.164 1.00 95.00 160 ILE A O 1
ATOM 1230 N N . ALA A 1 161 ? -20.981 4.680 8.330 1.00 95.38 161 ALA A N 1
ATOM 1231 C CA . ALA A 1 161 ? -21.278 3.541 9.188 1.00 95.38 161 ALA A CA 1
ATOM 1232 C C . ALA A 1 161 ? -20.722 2.243 8.588 1.00 95.38 161 ALA A C 1
ATOM 1234 O O . ALA A 1 161 ? -20.509 2.152 7.373 1.00 95.38 161 ALA A O 1
ATOM 1235 N N . GLY A 1 162 ? -20.548 1.219 9.419 1.00 95.50 162 GLY A N 1
ATOM 1236 C CA . GLY A 1 162 ? -20.127 -0.095 8.952 1.00 95.50 162 GLY A CA 1
ATOM 1237 C C . GLY A 1 162 ? -19.409 -0.929 10.000 1.00 95.50 162 GLY A C 1
ATOM 1238 O O . GLY A 1 162 ? -19.407 -0.612 11.192 1.00 95.50 162 GLY A O 1
ATOM 1239 N N . ARG A 1 163 ? -18.773 -2.000 9.528 1.00 97.38 163 ARG A N 1
ATOM 1240 C CA . ARG A 1 163 ? -17.930 -2.860 10.357 1.00 97.38 163 ARG A CA 1
ATOM 1241 C C . ARG A 1 163 ? -16.602 -2.157 10.606 1.00 97.38 163 ARG A C 1
ATOM 1243 O O . ARG A 1 163 ? -15.933 -1.742 9.662 1.00 97.38 163 ARG A O 1
ATOM 1250 N N . VAL A 1 164 ? -16.210 -2.033 11.866 1.00 97.81 164 VAL A N 1
ATOM 1251 C CA . VAL A 1 164 ? -15.003 -1.316 12.278 1.00 97.81 164 VAL A CA 1
ATOM 1252 C C . VAL A 1 164 ? -13.953 -2.293 12.772 1.00 97.81 164 VAL A C 1
ATOM 1254 O O . VAL A 1 164 ? -14.193 -3.059 13.702 1.00 97.81 164 VAL A O 1
ATOM 1257 N N . THR A 1 165 ? -12.762 -2.212 12.192 1.00 98.25 165 THR A N 1
ATOM 1258 C CA . THR A 1 165 ? -11.558 -2.896 12.662 1.00 98.25 165 THR A CA 1
ATOM 1259 C C . THR A 1 165 ? -10.640 -1.878 13.330 1.00 98.25 165 THR A C 1
ATOM 1261 O O . THR A 1 165 ? -10.151 -0.948 12.685 1.00 98.25 165 THR A O 1
ATOM 1264 N N . ILE A 1 166 ? -10.410 -2.055 14.628 1.00 97.81 166 ILE A N 1
ATOM 1265 C CA . ILE A 1 166 ? -9.514 -1.246 15.457 1.00 97.81 166 ILE A CA 1
ATOM 1266 C C . ILE A 1 166 ? -8.266 -2.070 15.743 1.00 97.81 166 ILE A C 1
ATOM 1268 O O . ILE A 1 166 ? -8.366 -3.201 16.218 1.00 97.81 166 ILE A O 1
ATOM 1272 N N . GLU A 1 167 ? -7.090 -1.504 15.507 1.00 98.12 167 GLU A N 1
ATOM 1273 C CA . GLU A 1 167 ? -5.823 -2.204 15.704 1.00 98.12 167 GLU A CA 1
ATOM 1274 C C . GLU A 1 167 ? -4.778 -1.321 16.368 1.00 98.12 167 GLU A C 1
ATOM 1276 O O . GLU A 1 167 ? -4.649 -0.137 16.057 1.00 98.12 167 GLU A O 1
ATOM 1281 N N . LEU A 1 168 ? -3.966 -1.938 17.223 1.00 97.88 168 LEU A N 1
ATOM 1282 C CA . LEU A 1 168 ? -2.662 -1.416 17.608 1.00 97.88 168 LEU A CA 1
ATOM 1283 C C . LEU A 1 168 ? -1.600 -2.174 16.815 1.00 97.88 168 LEU A C 1
ATOM 1285 O O . LEU A 1 168 ? -1.491 -3.393 16.929 1.00 97.88 168 LEU A O 1
ATOM 1289 N N . LEU A 1 169 ? -0.803 -1.457 16.034 1.00 97.06 169 LEU A N 1
ATOM 1290 C CA . LEU A 1 169 ? 0.178 -2.020 15.107 1.00 97.06 169 LEU A CA 1
ATOM 1291 C C . LEU A 1 169 ? 1.579 -1.544 15.483 1.00 97.06 169 LEU A C 1
ATOM 1293 O O . LEU A 1 169 ? 1.767 -0.356 15.739 1.00 97.06 169 LEU A O 1
ATOM 1297 N N . ALA A 1 170 ? 2.577 -2.423 15.472 1.00 96.00 170 ALA A N 1
ATOM 1298 C CA . ALA A 1 170 ? 3.971 -1.995 15.434 1.00 96.00 170 ALA A CA 1
ATOM 1299 C C . ALA A 1 170 ? 4.253 -1.217 14.134 1.00 96.00 170 ALA A C 1
ATOM 1301 O O . ALA A 1 170 ? 3.618 -1.436 13.096 1.00 96.00 170 ALA A O 1
ATOM 1302 N N . ARG A 1 171 ? 5.196 -0.269 14.187 1.00 94.81 171 ARG A N 1
ATOM 1303 C CA . ARG A 1 171 ? 5.673 0.404 12.973 1.00 94.81 171 ARG A CA 1
ATOM 1304 C C . ARG A 1 171 ? 6.363 -0.624 12.067 1.00 94.81 171 ARG A C 1
ATOM 1306 O O . ARG A 1 171 ? 7.071 -1.495 12.554 1.00 94.81 171 ARG A O 1
ATOM 1313 N N . ARG A 1 172 ? 6.179 -0.501 10.747 1.00 90.69 172 ARG A N 1
ATOM 1314 C CA . ARG A 1 172 ? 6.608 -1.507 9.749 1.00 90.69 172 ARG A CA 1
ATOM 1315 C C . ARG A 1 172 ? 8.106 -1.844 9.735 1.00 90.69 172 ARG A C 1
ATOM 1317 O O . ARG A 1 172 ? 8.483 -2.857 9.164 1.00 90.69 172 ARG A O 1
ATOM 1324 N N . ASP A 1 173 ? 8.952 -0.993 10.297 1.00 89.50 173 ASP A N 1
ATOM 1325 C CA . ASP A 1 173 ? 10.402 -1.182 10.409 1.00 89.50 173 ASP A CA 1
ATOM 1326 C C . ASP A 1 173 ? 10.825 -1.849 11.732 1.00 89.50 173 ASP A C 1
ATOM 1328 O O . ASP A 1 173 ? 12.016 -1.947 12.024 1.00 89.50 173 ASP A O 1
ATOM 1332 N N . ILE A 1 174 ? 9.865 -2.291 12.548 1.00 88.81 174 ILE A N 1
ATOM 1333 C CA . ILE A 1 174 ? 10.098 -2.923 13.844 1.00 88.81 174 ILE A CA 1
ATOM 1334 C C . ILE A 1 174 ? 9.486 -4.319 13.835 1.00 88.81 174 ILE A C 1
ATOM 1336 O O . ILE A 1 174 ? 8.350 -4.524 13.419 1.00 88.81 174 ILE A O 1
ATOM 1340 N N . PHE A 1 175 ? 10.222 -5.293 14.365 1.00 88.88 175 PHE A N 1
ATOM 1341 C CA . PHE A 1 175 ? 9.668 -6.614 14.636 1.00 88.88 175 PHE A CA 1
ATOM 1342 C C . PHE A 1 175 ? 9.117 -6.695 16.061 1.00 88.88 175 PHE A C 1
ATOM 1344 O O . PHE A 1 175 ? 9.778 -6.293 17.026 1.00 88.88 175 PHE A O 1
ATOM 1351 N N . LYS A 1 176 ? 7.925 -7.288 16.215 1.00 92.19 176 LYS A N 1
ATOM 1352 C CA . LYS A 1 176 ? 7.348 -7.607 17.536 1.00 92.19 176 LYS A CA 1
ATOM 1353 C C . LYS A 1 176 ? 8.217 -8.601 18.312 1.00 92.19 176 LYS A C 1
ATOM 1355 O O . LYS A 1 176 ? 8.270 -8.565 19.544 1.00 92.19 176 LYS A O 1
ATOM 1360 N N . VAL A 1 177 ? 8.934 -9.459 17.588 1.00 89.56 177 VAL A N 1
ATOM 1361 C CA . VAL A 1 177 ? 9.818 -10.506 18.110 1.00 89.56 177 VAL A CA 1
ATOM 1362 C C . VAL A 1 177 ? 11.200 -10.404 17.475 1.00 89.56 177 VAL A C 1
ATOM 1364 O O . VAL A 1 177 ? 11.352 -9.907 16.364 1.00 89.56 177 VAL A O 1
ATOM 1367 N N . LYS A 1 178 ? 12.237 -10.863 18.176 1.00 88.62 178 LYS A N 1
ATOM 1368 C CA . LYS A 1 178 ? 13.578 -10.928 17.591 1.00 88.62 178 LYS A CA 1
ATOM 1369 C C . LYS A 1 178 ? 13.607 -12.068 16.572 1.00 88.62 178 LYS A C 1
ATOM 1371 O O . LYS A 1 178 ? 13.504 -13.225 16.968 1.00 88.62 178 LYS A O 1
ATOM 1376 N N . ALA A 1 179 ? 13.758 -11.741 15.291 1.00 87.75 179 ALA A N 1
ATOM 1377 C CA . ALA A 1 179 ? 13.936 -12.754 14.258 1.00 87.75 179 ALA A CA 1
ATOM 1378 C C . ALA A 1 179 ? 15.254 -13.528 14.488 1.00 87.75 179 ALA A C 1
ATOM 1380 O O . ALA A 1 179 ? 16.257 -12.916 14.882 1.00 87.75 179 ALA A O 1
ATOM 1381 N N . PRO A 1 180 ? 15.274 -14.856 14.279 1.00 89.94 180 PRO A N 1
ATOM 1382 C CA . PRO A 1 180 ? 16.502 -15.638 14.367 1.00 89.94 180 PRO A CA 1
ATOM 1383 C C . PRO A 1 180 ? 17.494 -15.236 13.264 1.00 89.94 180 PRO A C 1
ATOM 1385 O O . PRO A 1 180 ? 17.093 -14.851 12.165 1.00 89.94 180 PRO A O 1
ATOM 1388 N N . SER A 1 181 ? 18.795 -15.329 13.563 1.00 88.88 181 SER A N 1
ATOM 1389 C CA . SER A 1 181 ? 19.843 -15.144 12.548 1.00 88.88 181 SER A CA 1
ATOM 1390 C C . SER A 1 181 ? 19.870 -16.337 11.600 1.00 88.88 181 SER A C 1
ATOM 1392 O O . SER A 1 181 ? 19.575 -17.464 12.005 1.00 88.88 181 SER A O 1
ATOM 1394 N N . ARG A 1 182 ? 20.266 -16.093 10.351 1.00 86.88 182 ARG A N 1
ATOM 1395 C CA . ARG A 1 182 ? 20.521 -17.139 9.363 1.00 86.88 182 ARG A CA 1
ATOM 1396 C C . ARG A 1 182 ? 21.918 -16.959 8.791 1.00 86.88 182 ARG A C 1
ATOM 1398 O O . ARG A 1 182 ? 22.118 -16.143 7.895 1.00 86.88 182 ARG A O 1
ATOM 1405 N N . ASP A 1 183 ? 22.850 -17.761 9.286 1.00 90.44 183 ASP A N 1
ATOM 1406 C CA . ASP A 1 183 ? 24.261 -17.651 8.904 1.00 90.44 183 ASP A CA 1
ATOM 1407 C C . ASP A 1 183 ? 24.583 -18.426 7.611 1.00 90.44 183 ASP A C 1
ATOM 1409 O O . ASP A 1 183 ? 25.572 -18.139 6.943 1.00 90.44 183 ASP A O 1
ATOM 1413 N N . HIS A 1 184 ? 23.731 -19.381 7.218 1.00 91.44 184 HIS A N 1
ATOM 1414 C CA . HIS A 1 184 ? 23.844 -20.125 5.961 1.00 91.44 184 HIS A CA 1
ATOM 1415 C C . HIS A 1 184 ? 22.466 -20.368 5.328 1.00 91.44 184 HIS A C 1
ATOM 1417 O O . HIS A 1 184 ? 21.454 -20.472 6.022 1.00 91.44 184 HIS A O 1
ATOM 1423 N N . PHE A 1 185 ? 22.412 -20.442 3.996 1.00 91.50 185 PHE A N 1
ATOM 1424 C CA . PHE A 1 185 ? 21.190 -20.786 3.269 1.00 91.50 185 PHE A CA 1
ATOM 1425 C C . PHE A 1 185 ? 21.107 -22.299 3.060 1.00 91.50 185 PHE A C 1
ATOM 1427 O O . PHE A 1 185 ? 21.966 -22.876 2.398 1.00 91.50 185 PHE A O 1
ATOM 1434 N N . GLU A 1 186 ? 20.056 -22.923 3.591 1.00 92.81 186 GLU A N 1
ATOM 1435 C CA . GLU A 1 186 ? 19.740 -24.327 3.342 1.00 92.81 186 GLU A CA 1
ATOM 1436 C C . GLU A 1 186 ? 18.547 -24.421 2.372 1.00 92.81 186 GLU A C 1
ATOM 1438 O O . 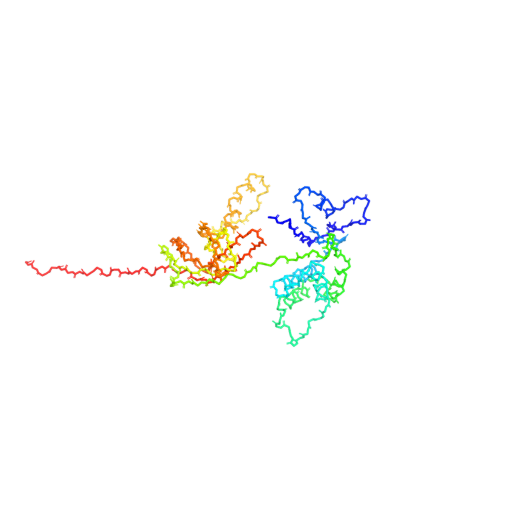GLU A 1 186 ? 17.435 -24.030 2.734 1.00 92.81 186 GLU A O 1
ATOM 1443 N N . PRO A 1 187 ? 18.744 -24.914 1.135 1.00 93.94 187 PRO A N 1
ATOM 1444 C CA . PRO A 1 187 ? 17.706 -24.912 0.103 1.00 93.94 187 PRO A CA 1
ATOM 1445 C C . PRO A 1 187 ? 16.719 -26.087 0.208 1.00 93.94 187 PRO A C 1
ATOM 1447 O O . PRO A 1 187 ? 15.916 -26.283 -0.702 1.00 93.94 187 PRO A O 1
ATOM 1450 N N . SER A 1 188 ? 16.787 -26.911 1.260 1.00 95.38 188 SER A N 1
ATOM 1451 C CA . SER A 1 188 ? 15.901 -28.069 1.401 1.00 95.38 188 SER A CA 1
ATOM 1452 C C . SER A 1 188 ? 14.453 -27.617 1.636 1.00 95.38 188 SER A C 1
ATOM 1454 O O . SER A 1 188 ? 14.199 -26.649 2.351 1.00 95.38 188 SER A O 1
ATOM 1456 N N . ASN A 1 189 ? 13.473 -28.329 1.066 1.00 95.56 189 ASN A N 1
ATOM 1457 C CA . ASN A 1 189 ? 12.053 -28.004 1.274 1.00 95.56 189 ASN A CA 1
ATOM 1458 C C . ASN A 1 189 ? 11.677 -27.994 2.763 1.00 95.56 189 ASN A C 1
ATOM 1460 O O . ASN A 1 189 ? 10.876 -27.167 3.186 1.00 95.56 189 ASN A O 1
ATOM 1464 N N . ALA A 1 190 ? 12.274 -28.890 3.555 1.00 94.12 190 ALA A N 1
ATOM 1465 C CA . ALA A 1 190 ? 12.068 -28.945 4.997 1.00 94.12 190 ALA A CA 1
ATOM 1466 C C . ALA A 1 190 ? 12.595 -27.682 5.695 1.00 94.12 190 ALA A C 1
ATOM 1468 O O . ALA A 1 190 ? 11.879 -27.096 6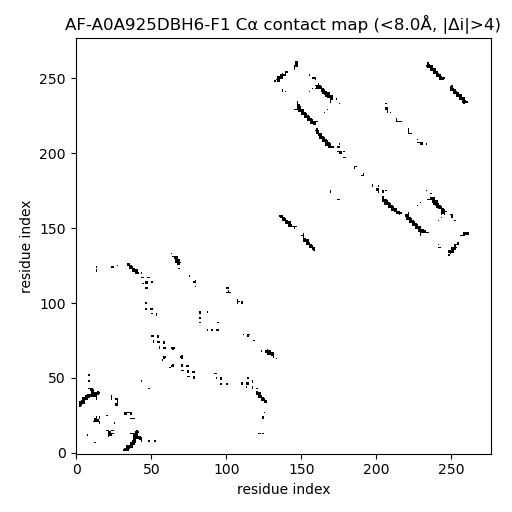.506 1.00 94.12 190 ALA A O 1
ATOM 1469 N N . ALA A 1 191 ? 13.802 -27.224 5.341 1.00 90.75 191 ALA A N 1
ATOM 1470 C CA . ALA A 1 191 ? 14.345 -25.978 5.866 1.00 90.75 191 ALA A CA 1
ATOM 1471 C C . ALA A 1 191 ? 13.480 -24.781 5.454 1.00 90.75 191 ALA A C 1
ATOM 1473 O O . ALA A 1 191 ? 13.093 -23.993 6.311 1.00 90.75 191 ALA A O 1
ATOM 1474 N N . LEU A 1 192 ? 13.104 -24.667 4.175 1.00 91.38 192 LEU A N 1
ATOM 1475 C CA . LEU A 1 192 ? 12.236 -23.586 3.689 1.00 91.38 192 LEU A CA 1
ATOM 1476 C C . LEU A 1 192 ? 10.878 -23.564 4.409 1.00 91.38 192 LEU A C 1
ATOM 1478 O O . LEU A 1 192 ? 10.431 -22.497 4.825 1.00 91.38 192 LEU A O 1
ATOM 1482 N N . ALA A 1 193 ? 10.258 -24.728 4.619 1.00 94.00 193 ALA A N 1
ATOM 1483 C CA . ALA A 1 193 ? 9.004 -24.846 5.360 1.00 94.00 193 ALA A CA 1
ATOM 1484 C C . ALA A 1 193 ? 9.157 -24.450 6.839 1.00 94.00 193 ALA A C 1
ATOM 1486 O O . ALA A 1 193 ? 8.274 -23.796 7.390 1.00 94.00 193 ALA A O 1
ATOM 1487 N N . ALA A 1 194 ? 10.286 -24.774 7.479 1.00 90.56 194 ALA A N 1
ATOM 1488 C CA . ALA A 1 194 ? 10.554 -24.382 8.864 1.00 90.56 194 ALA A CA 1
ATOM 1489 C C . ALA A 1 194 ? 10.642 -22.853 9.051 1.00 90.56 194 ALA A C 1
ATOM 1491 O O . ALA A 1 194 ? 10.348 -22.342 10.132 1.00 90.56 194 ALA A O 1
ATOM 1492 N N . TRP A 1 195 ? 10.994 -22.103 7.999 1.00 92.00 195 TRP A N 1
ATOM 1493 C CA . TRP A 1 195 ? 11.030 -20.636 8.021 1.00 92.00 195 TRP A CA 1
ATOM 1494 C C . TRP A 1 195 ? 9.662 -19.972 7.831 1.00 92.00 195 TRP A C 1
ATOM 1496 O O . TRP A 1 195 ? 9.555 -18.760 8.031 1.00 92.00 195 TRP A O 1
ATOM 1506 N N . GLN A 1 196 ? 8.613 -20.733 7.509 1.00 93.75 196 GLN A N 1
ATOM 1507 C CA . GLN A 1 196 ? 7.270 -20.195 7.289 1.00 93.75 196 GLN A CA 1
ATOM 1508 C C . GLN A 1 196 ? 6.753 -19.430 8.514 1.00 93.75 196 GLN A C 1
ATOM 1510 O O . GLN A 1 196 ? 6.290 -18.300 8.389 1.00 93.75 196 GLN A O 1
ATOM 1515 N N . THR A 1 197 ? 6.925 -19.985 9.717 1.00 92.19 197 THR A N 1
ATOM 1516 C CA . THR A 1 197 ? 6.498 -19.322 10.958 1.00 92.19 197 THR A CA 1
ATOM 1517 C C . THR A 1 197 ? 7.253 -18.017 11.207 1.00 92.19 197 THR A C 1
ATOM 1519 O O . THR A 1 197 ? 6.662 -17.036 11.653 1.00 92.19 197 THR A O 1
ATOM 1522 N N . VAL A 1 198 ? 8.552 -17.965 10.896 1.00 92.75 198 VAL A N 1
ATOM 1523 C CA . VAL A 1 198 ? 9.342 -16.731 11.035 1.00 92.75 198 VAL A CA 1
ATOM 1524 C C . VAL A 1 198 ? 8.869 -15.681 10.032 1.00 92.75 198 VAL A C 1
ATOM 1526 O O . VAL A 1 198 ? 8.733 -14.512 10.390 1.00 92.75 198 VAL A O 1
ATOM 1529 N N . TYR A 1 199 ? 8.591 -16.090 8.792 1.00 92.12 199 TYR A N 1
ATOM 1530 C CA . TYR A 1 199 ? 8.029 -15.215 7.769 1.00 92.12 199 TYR A CA 1
ATOM 1531 C C . TYR A 1 199 ? 6.676 -14.639 8.209 1.00 92.12 199 TYR A C 1
ATOM 1533 O O . TYR A 1 199 ? 6.474 -13.428 8.138 1.00 92.12 199 TYR A O 1
ATOM 1541 N N . GLU A 1 200 ? 5.773 -15.470 8.725 1.00 93.56 200 GLU A N 1
ATOM 1542 C CA . GLU A 1 200 ? 4.466 -15.035 9.231 1.00 93.56 200 GLU A CA 1
ATOM 1543 C C . GLU A 1 200 ? 4.610 -14.053 10.400 1.00 93.56 200 GLU A C 1
ATOM 1545 O O . GLU A 1 200 ? 4.025 -12.972 10.371 1.00 93.56 200 GLU A O 1
ATOM 1550 N N . GLN A 1 201 ? 5.465 -14.359 11.380 1.00 92.19 201 GLN A N 1
ATOM 1551 C CA . GLN A 1 201 ? 5.735 -13.478 12.524 1.00 92.19 201 GLN A CA 1
ATOM 1552 C C . GLN A 1 201 ? 6.370 -12.142 12.120 1.00 92.19 201 GLN A C 1
ATOM 1554 O O . GLN A 1 201 ? 6.095 -11.115 12.739 1.00 92.19 201 GLN A O 1
ATOM 1559 N N . ALA A 1 202 ? 7.228 -12.140 11.098 1.00 91.38 202 ALA A N 1
ATOM 1560 C CA . ALA A 1 202 ? 7.854 -10.929 10.579 1.00 91.38 202 ALA A CA 1
ATOM 1561 C C . ALA A 1 202 ? 6.841 -10.005 9.876 1.00 91.38 202 ALA A C 1
ATOM 1563 O O . ALA A 1 202 ? 6.982 -8.780 9.929 1.00 91.38 202 ALA A O 1
ATOM 1564 N N . ASN A 1 203 ? 5.818 -10.583 9.240 1.00 92.12 203 ASN A N 1
ATOM 1565 C CA . ASN A 1 203 ? 4.763 -9.846 8.540 1.00 92.12 203 ASN A CA 1
ATOM 1566 C C . ASN A 1 203 ? 3.565 -9.496 9.439 1.00 92.12 203 ASN A C 1
ATOM 1568 O O . ASN A 1 203 ? 2.803 -8.583 9.113 1.00 92.12 203 ASN A O 1
ATOM 1572 N N . ASP A 1 204 ? 3.409 -10.161 10.582 1.00 93.81 204 ASP A N 1
ATOM 1573 C CA . ASP A 1 204 ? 2.387 -9.834 11.570 1.00 93.81 204 ASP A CA 1
ATOM 1574 C C . ASP A 1 204 ? 2.819 -8.649 12.450 1.00 93.81 204 ASP A C 1
ATOM 1576 O O . ASP A 1 204 ? 3.561 -8.772 13.426 1.00 93.81 204 ASP A O 1
ATOM 1580 N N . GLN A 1 205 ? 2.279 -7.478 12.128 1.00 95.19 205 GLN A N 1
ATOM 1581 C CA . GLN A 1 205 ? 2.533 -6.231 12.850 1.00 95.19 205 GLN A CA 1
ATOM 1582 C C . GLN A 1 205 ? 1.473 -5.921 13.920 1.00 95.19 205 GLN A C 1
ATOM 1584 O O . GLN A 1 205 ? 1.611 -4.936 14.642 1.00 95.19 205 GLN A O 1
ATOM 1589 N N . VAL A 1 206 ? 0.419 -6.732 14.057 1.00 96.62 206 VAL A N 1
ATOM 1590 C CA . VAL A 1 206 ? -0.728 -6.444 14.934 1.00 96.62 206 VAL A CA 1
ATOM 1591 C C . VAL A 1 206 ? -0.426 -6.865 16.372 1.00 96.62 206 VAL A C 1
ATOM 1593 O O . VAL A 1 206 ? -0.213 -8.038 16.658 1.00 96.62 206 VAL A O 1
ATOM 1596 N N . TRP A 1 207 ? -0.416 -5.924 17.313 1.00 96.31 207 TRP A N 1
ATOM 1597 C CA . TRP A 1 207 ? -0.361 -6.238 18.745 1.00 96.31 207 TRP A CA 1
ATOM 1598 C C . TRP A 1 207 ? -1.710 -6.720 19.265 1.00 96.31 207 TRP A C 1
ATOM 1600 O O . TRP A 1 207 ? -1.782 -7.690 20.009 1.00 96.31 207 TRP A O 1
ATOM 1610 N N . VAL A 1 208 ? -2.776 -6.021 18.886 1.00 97.19 208 VAL A N 1
ATOM 1611 C CA . VAL A 1 208 ? -4.148 -6.353 19.266 1.00 97.19 208 VAL A CA 1
ATOM 1612 C C . VAL A 1 208 ? -5.099 -5.820 18.204 1.00 97.19 208 VAL A C 1
ATOM 1614 O O . VAL A 1 208 ? -4.860 -4.757 17.626 1.00 97.19 208 VAL A O 1
ATOM 1617 N N . GLN A 1 209 ? -6.174 -6.566 17.970 1.00 97.75 209 GLN A N 1
ATOM 1618 C CA . GLN A 1 209 ? -7.263 -6.209 17.075 1.00 97.75 209 GLN A CA 1
ATOM 1619 C C . GLN A 1 209 ? -8.590 -6.338 17.821 1.00 97.75 209 GLN A C 1
ATOM 1621 O O . GLN A 1 209 ? -8.798 -7.282 18.585 1.00 97.75 209 GLN A O 1
ATOM 1626 N N . LYS A 1 210 ? -9.498 -5.399 17.573 1.00 97.38 210 LYS A N 1
ATOM 1627 C CA . LYS A 1 210 ? -10.888 -5.442 18.015 1.00 97.38 210 LYS A CA 1
ATOM 1628 C C . LYS A 1 210 ? -11.787 -5.134 16.827 1.00 97.38 210 LYS A C 1
ATOM 1630 O O . LYS A 1 210 ? -11.504 -4.218 16.060 1.00 97.38 210 LYS A O 1
ATOM 1635 N N . VAL A 1 211 ? -12.868 -5.892 16.690 1.00 97.81 211 VAL A N 1
ATOM 1636 C CA . VAL A 1 211 ? -13.892 -5.655 15.673 1.00 97.81 211 VAL A CA 1
ATOM 1637 C C . VAL A 1 211 ? -15.186 -5.274 16.374 1.00 97.81 211 VAL A C 1
ATOM 1639 O O . VAL A 1 211 ? -15.602 -5.970 17.298 1.00 97.81 211 VAL A O 1
ATOM 1642 N N . VAL A 1 212 ? -15.796 -4.175 15.944 1.00 97.12 212 VAL A N 1
ATOM 1643 C CA . VAL A 1 212 ? -17.084 -3.681 16.450 1.00 97.12 212 VAL A CA 1
ATOM 1644 C C . VAL A 1 212 ? -17.932 -3.164 15.295 1.00 97.12 212 VAL A C 1
ATOM 1646 O O . VAL A 1 212 ? -17.410 -2.894 14.215 1.00 97.12 212 VAL A O 1
ATOM 1649 N N . ASP A 1 213 ? -19.229 -2.999 15.523 1.00 95.56 213 ASP A N 1
ATOM 1650 C CA . ASP A 1 213 ? -20.125 -2.375 14.555 1.00 95.56 213 ASP A CA 1
ATOM 1651 C C . ASP A 1 213 ? -20.355 -0.905 14.905 1.00 95.56 213 ASP A C 1
ATOM 1653 O O . ASP A 1 213 ? -20.548 -0.537 16.064 1.00 95.56 213 ASP A O 1
ATOM 1657 N N . MET A 1 214 ? -20.347 -0.062 13.879 1.00 92.62 214 MET A N 1
ATOM 1658 C CA . MET A 1 214 ? -20.643 1.361 13.969 1.00 92.62 214 MET A CA 1
ATOM 1659 C C . MET A 1 214 ? -21.957 1.611 13.215 1.00 92.62 214 MET A C 1
ATOM 1661 O O . MET A 1 214 ? -21.932 1.714 11.985 1.00 92.62 214 MET A O 1
ATOM 1665 N N . PRO A 1 215 ? -23.110 1.641 13.912 1.00 90.44 215 PRO A N 1
ATOM 1666 C CA . PRO A 1 215 ? -24.415 1.762 13.272 1.00 90.44 215 PRO A CA 1
ATOM 1667 C C . PRO A 1 215 ? -24.627 3.164 12.678 1.00 90.44 215 PRO A C 1
ATOM 1669 O O . PRO A 1 215 ? -24.067 4.136 13.184 1.00 90.44 215 PRO A O 1
ATOM 1672 N N . PRO A 1 216 ? -25.438 3.297 11.615 1.00 88.38 216 PRO A N 1
ATOM 1673 C CA . PRO A 1 216 ? -25.742 4.594 11.019 1.00 88.38 216 PRO A CA 1
ATOM 1674 C C . PRO A 1 216 ? -26.461 5.527 11.997 1.00 88.38 216 PRO A C 1
ATOM 1676 O O . PRO A 1 216 ? -27.219 5.086 12.859 1.00 88.38 216 PRO A O 1
ATOM 1679 N N . THR A 1 217 ? -26.228 6.828 11.829 1.00 85.38 217 THR A N 1
ATOM 1680 C CA . THR A 1 217 ? -26.868 7.902 12.596 1.00 85.38 217 THR A CA 1
ATOM 1681 C C . THR A 1 217 ? -27.515 8.903 11.644 1.00 85.38 217 THR A C 1
ATOM 1683 O O . THR A 1 217 ? -27.033 9.119 10.530 1.00 85.38 217 THR A O 1
ATOM 1686 N N . ASP A 1 218 ? -28.567 9.581 12.103 1.00 81.12 218 ASP A N 1
ATOM 1687 C CA . ASP A 1 218 ? -29.232 10.636 11.322 1.00 81.12 218 ASP A CA 1
ATOM 1688 C C . ASP A 1 218 ? -28.354 11.893 11.150 1.00 81.12 218 ASP A C 1
ATOM 1690 O O . ASP A 1 218 ? -28.629 12.751 10.314 1.00 81.12 218 ASP A O 1
ATOM 1694 N N . ALA A 1 219 ? -27.274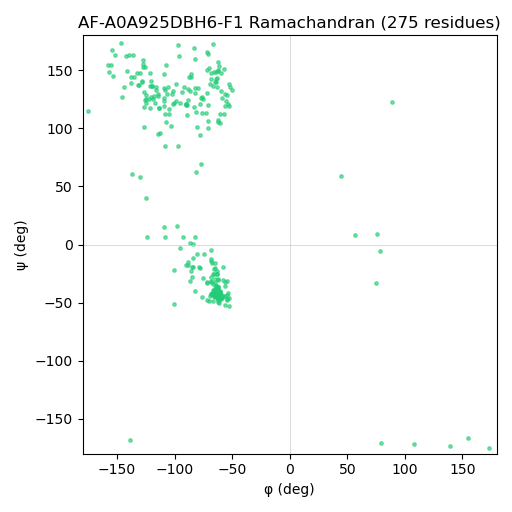 12.007 11.931 1.00 74.19 219 ALA A N 1
ATOM 1695 C CA . ALA A 1 219 ? -26.379 13.163 11.973 1.00 74.19 219 ALA A CA 1
ATOM 1696 C C . ALA A 1 219 ? -25.279 13.155 10.890 1.00 74.19 219 ALA A C 1
ATOM 1698 O O . ALA A 1 219 ? -24.448 14.064 10.858 1.00 74.19 219 ALA A O 1
ATOM 1699 N N . GLY A 1 220 ? -25.228 12.135 10.025 1.00 76.81 220 GLY A N 1
ATOM 1700 C CA . GLY A 1 220 ? -24.270 12.013 8.916 1.00 76.81 220 GLY A CA 1
ATOM 1701 C C . GLY A 1 220 ? -22.837 11.635 9.320 1.00 76.81 220 GLY A C 1
ATOM 1702 O O . GLY A 1 220 ? -22.179 10.902 8.589 1.00 76.81 220 GLY A O 1
ATOM 1703 N N . VAL A 1 221 ? -22.361 12.073 10.490 1.00 88.25 221 VAL A N 1
ATOM 1704 C CA . VAL A 1 221 ? -21.118 11.589 11.113 1.00 88.25 221 VAL A CA 1
ATOM 1705 C C . VAL A 1 221 ? -21.464 10.593 12.211 1.00 88.25 221 VAL A C 1
ATOM 1707 O O . VAL A 1 221 ? -22.302 10.861 13.079 1.00 88.25 221 VAL A O 1
ATOM 1710 N N . VAL A 1 222 ? -20.786 9.449 12.197 1.00 92.06 222 VAL A N 1
ATOM 1711 C CA . VAL A 1 222 ? -20.930 8.422 13.223 1.00 92.06 222 VAL A CA 1
ATOM 1712 C C . VAL A 1 222 ? -19.757 8.487 14.186 1.00 92.06 222 VAL A C 1
ATOM 1714 O O . VAL A 1 222 ? -18.593 8.496 13.782 1.00 92.06 222 VAL A O 1
ATOM 1717 N N 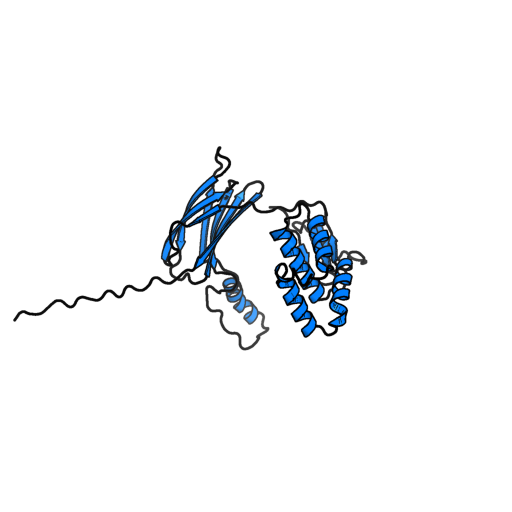. LYS A 1 223 ? -20.076 8.527 15.478 1.00 94.06 223 LYS A N 1
ATOM 1718 C CA . LYS A 1 223 ? -19.104 8.573 16.565 1.00 94.06 223 LYS A CA 1
ATOM 1719 C C . LYS A 1 223 ? -19.077 7.239 17.299 1.00 94.06 223 LYS A C 1
ATOM 1721 O O . LYS A 1 223 ? -20.122 6.715 17.673 1.00 94.06 223 LYS A O 1
ATOM 1726 N N . LEU A 1 224 ? -17.876 6.734 17.538 1.00 94.31 224 LEU A N 1
ATOM 1727 C CA . LEU A 1 224 ? -17.609 5.517 18.291 1.00 94.31 224 LEU A CA 1
ATOM 1728 C C . LEU A 1 224 ? -16.635 5.843 19.423 1.00 94.31 224 LEU A C 1
ATOM 1730 O O . LEU A 1 224 ? -15.554 6.376 19.175 1.00 94.31 224 LEU A O 1
ATOM 1734 N N . THR A 1 225 ? -17.020 5.512 20.652 1.00 95.50 225 THR A N 1
ATOM 1735 C CA . THR A 1 225 ? -16.141 5.581 21.824 1.00 95.50 225 THR A CA 1
ATOM 1736 C C . THR A 1 225 ? -15.820 4.163 22.243 1.00 95.50 225 THR A C 1
ATOM 1738 O O . THR A 1 225 ? -16.728 3.405 22.576 1.00 95.50 225 THR A O 1
ATOM 1741 N N . GLU A 1 226 ? -14.544 3.804 22.216 1.00 95.50 226 GLU A N 1
ATOM 1742 C CA . GLU A 1 226 ? -14.109 2.432 22.439 1.00 95.50 226 GLU A CA 1
ATOM 1743 C C . GLU A 1 226 ? -12.818 2.360 23.242 1.00 95.50 226 GLU A C 1
ATOM 1745 O O . GLU A 1 226 ? -12.060 3.324 23.355 1.00 95.50 226 GLU A O 1
ATOM 1750 N N . GLN A 1 227 ? -12.580 1.168 23.782 1.00 95.81 227 GLN A N 1
ATOM 1751 C CA . GLN A 1 227 ? -11.384 0.839 24.540 1.00 95.81 227 GLN A CA 1
ATOM 1752 C C . GLN A 1 227 ? -10.622 -0.307 23.873 1.00 95.81 227 GLN A C 1
ATOM 1754 O O . GLN A 1 227 ? -11.210 -1.320 23.468 1.00 95.81 227 GLN A O 1
ATOM 1759 N N . LEU A 1 228 ? -9.299 -0.158 23.807 1.00 95.69 228 LEU A N 1
ATOM 1760 C CA . LEU A 1 228 ? -8.365 -1.165 23.316 1.00 95.69 228 LEU A CA 1
ATOM 1761 C C . LEU A 1 228 ? -7.409 -1.592 24.437 1.00 95.69 228 LEU A C 1
ATOM 1763 O O . LEU A 1 228 ? -6.682 -0.768 24.992 1.00 95.69 228 LEU A O 1
ATOM 1767 N N . GLN A 1 229 ? -7.383 -2.884 24.765 1.00 96.94 229 GLN A N 1
ATOM 1768 C CA . GLN A 1 229 ? -6.456 -3.420 25.762 1.00 96.94 229 GLN A CA 1
ATOM 1769 C C . GLN A 1 229 ? -5.053 -3.541 25.159 1.00 96.94 229 GLN A C 1
ATOM 1771 O O . GLN A 1 229 ? -4.827 -4.371 24.280 1.00 96.94 229 GLN A O 1
ATOM 1776 N N . ILE A 1 230 ? -4.097 -2.743 25.642 1.00 97.06 230 ILE A N 1
ATOM 1777 C CA . ILE A 1 230 ? -2.715 -2.810 25.162 1.00 97.06 230 ILE A CA 1
ATOM 1778 C C . ILE A 1 230 ? -2.026 -4.033 25.793 1.00 97.06 230 ILE A C 1
ATOM 1780 O O . ILE A 1 230 ? -2.001 -4.133 27.026 1.00 97.06 230 ILE A O 1
ATOM 1784 N N . PRO A 1 231 ? -1.423 -4.941 24.999 1.00 96.31 231 PRO A N 1
ATOM 1785 C CA . PRO A 1 231 ? -0.624 -6.043 25.536 1.00 96.31 231 PRO A CA 1
ATOM 1786 C C . PRO A 1 231 ? 0.564 -5.541 26.371 1.00 96.31 231 PRO A C 1
ATOM 1788 O O . PRO A 1 231 ? 1.132 -4.481 26.095 1.00 96.31 231 PRO A O 1
ATOM 1791 N N . ALA A 1 232 ? 0.957 -6.280 27.408 1.00 95.31 232 ALA A N 1
ATOM 1792 C CA . ALA A 1 232 ? 2.028 -5.862 28.323 1.00 95.31 232 ALA A CA 1
ATOM 1793 C C . ALA A 1 232 ? 3.416 -5.849 27.653 1.00 95.31 232 ALA A C 1
ATOM 1795 O O . ALA A 1 232 ? 4.298 -5.081 28.032 1.00 95.31 232 ALA A O 1
ATOM 1796 N N . GLU A 1 233 ? 3.596 -6.688 26.640 1.00 93.81 233 GLU A N 1
ATOM 1797 C CA . GLU A 1 233 ? 4.806 -6.882 25.846 1.00 93.81 233 GLU A CA 1
ATOM 1798 C C . GLU A 1 233 ? 4.971 -5.872 24.697 1.00 93.81 233 GLU A C 1
ATOM 1800 O O . GLU A 1 233 ? 6.047 -5.802 24.080 1.00 93.81 233 GLU A O 1
ATOM 1805 N N . ALA A 1 234 ? 3.916 -5.103 24.402 1.00 94.88 234 ALA A N 1
ATOM 1806 C CA . ALA A 1 234 ? 3.903 -4.128 23.325 1.00 94.88 234 ALA A CA 1
ATOM 1807 C C . ALA A 1 234 ? 4.876 -2.978 23.629 1.00 94.88 234 ALA A C 1
ATOM 1809 O O . ALA A 1 234 ? 4.966 -2.484 24.756 1.00 94.88 234 ALA A O 1
ATOM 1810 N N . ARG A 1 235 ? 5.650 -2.555 22.626 1.00 94.00 235 ARG A N 1
ATOM 1811 C CA . ARG A 1 235 ? 6.771 -1.627 22.830 1.00 94.00 235 ARG A CA 1
ATOM 1812 C C . ARG A 1 235 ? 7.161 -0.879 21.563 1.00 94.00 235 ARG A C 1
ATOM 1814 O O . ARG A 1 235 ? 6.999 -1.390 20.459 1.00 94.00 235 ARG A O 1
ATOM 1821 N N . GLY A 1 236 ? 7.758 0.295 21.756 1.00 94.31 236 GLY A N 1
ATOM 1822 C CA . GLY A 1 236 ? 8.331 1.111 20.690 1.00 94.31 236 GLY A CA 1
ATOM 1823 C C . GLY A 1 236 ? 7.296 1.923 19.900 1.00 94.31 236 GLY A C 1
ATOM 1824 O O . GLY A 1 236 ? 6.143 2.045 20.321 1.00 94.31 236 GLY A O 1
ATOM 1825 N N . PRO A 1 237 ? 7.725 2.543 18.787 1.00 96.38 237 PRO A N 1
ATOM 1826 C CA . PRO A 1 237 ? 6.844 3.195 17.823 1.00 96.38 237 PRO A CA 1
ATOM 1827 C C . PRO A 1 237 ? 5.740 2.262 17.311 1.00 96.38 237 PRO A C 1
ATOM 1829 O O . PRO A 1 237 ? 6.007 1.155 16.842 1.00 96.38 237 PRO A O 1
ATOM 1832 N N . ALA A 1 238 ? 4.504 2.737 17.382 1.00 96.94 238 ALA A N 1
ATOM 1833 C CA . ALA A 1 238 ? 3.311 2.002 16.995 1.00 96.94 238 ALA A CA 1
ATOM 1834 C C . ALA A 1 238 ? 2.252 2.950 16.408 1.00 96.94 238 ALA A C 1
ATOM 1836 O O . ALA A 1 238 ? 2.396 4.175 16.434 1.00 96.94 238 ALA A O 1
ATOM 1837 N N . HIS A 1 239 ? 1.172 2.376 15.891 1.00 97.62 239 HIS A N 1
ATOM 1838 C CA . HIS A 1 239 ? 0.021 3.098 15.367 1.00 97.62 239 HIS A CA 1
ATOM 1839 C C . HIS A 1 239 ? -1.268 2.519 15.935 1.00 97.62 239 HIS A C 1
ATOM 1841 O O . HIS A 1 239 ? -1.431 1.301 15.959 1.00 97.62 239 HIS A O 1
ATOM 1847 N N . VAL A 1 240 ? -2.196 3.385 16.332 1.00 97.69 240 VAL A N 1
ATOM 1848 C CA . VAL A 1 240 ? -3.602 3.004 16.477 1.00 97.69 240 VAL A CA 1
ATOM 1849 C C . VAL A 1 240 ? -4.269 3.273 15.136 1.00 97.69 240 VAL A C 1
ATOM 1851 O O . VAL A 1 240 ? -4.220 4.402 14.646 1.00 97.69 240 VAL A O 1
ATOM 1854 N N . ARG A 1 241 ? -4.841 2.237 14.525 1.00 98.00 241 ARG A N 1
ATOM 1855 C CA . ARG A 1 241 ? -5.539 2.300 13.239 1.00 98.00 241 ARG A CA 1
ATOM 1856 C C . ARG A 1 241 ? -7.005 1.957 13.439 1.00 98.00 241 ARG A C 1
ATOM 1858 O O . ARG A 1 241 ? -7.324 0.972 14.096 1.00 98.00 241 ARG A O 1
ATOM 1865 N N . VAL A 1 242 ? -7.871 2.737 12.809 1.00 98.00 242 VAL A N 1
ATOM 1866 C CA . VAL A 1 242 ? -9.289 2.424 12.651 1.00 98.00 242 VAL A CA 1
ATOM 1867 C C . VAL A 1 242 ? -9.578 2.308 11.163 1.00 98.00 242 VAL A C 1
ATOM 1869 O O . VAL A 1 242 ? -9.234 3.202 10.391 1.00 98.00 242 VAL A O 1
ATOM 1872 N N . PHE A 1 243 ? -10.189 1.201 10.764 1.00 97.94 243 PHE A N 1
ATOM 1873 C CA . PHE A 1 243 ? -10.674 0.963 9.411 1.00 97.94 243 PHE A CA 1
ATOM 1874 C C . PHE A 1 243 ? -12.169 0.669 9.468 1.00 97.94 243 PHE A C 1
ATOM 1876 O O . PHE A 1 243 ? -12.585 -0.231 10.195 1.00 97.94 243 PHE A O 1
ATOM 1883 N N . VAL A 1 244 ? -12.965 1.423 8.715 1.00 97.38 244 VAL A N 1
ATOM 1884 C CA . VAL A 1 244 ? -14.416 1.243 8.616 1.00 97.38 244 VAL A CA 1
ATOM 1885 C C . VAL A 1 244 ? -14.742 0.693 7.237 1.00 97.38 244 VAL A C 1
ATOM 1887 O O . VAL A 1 244 ? -14.399 1.302 6.222 1.00 97.38 244 VAL A O 1
ATOM 1890 N N . GLU A 1 245 ? -15.414 -0.449 7.204 1.00 96.44 245 GLU A N 1
ATOM 1891 C CA . GLU A 1 245 ? -15.959 -1.072 6.005 1.00 96.44 245 GLU A CA 1
ATOM 1892 C C . GLU A 1 245 ? -17.467 -0.831 5.947 1.00 96.44 245 GLU A C 1
ATOM 1894 O O . GLU A 1 245 ? -18.248 -1.471 6.655 1.00 96.44 245 GLU A O 1
ATOM 1899 N N . GLY A 1 246 ? -17.860 0.131 5.112 1.00 93.44 246 GLY A N 1
ATOM 1900 C CA . GLY A 1 246 ? -19.253 0.444 4.826 1.00 93.44 246 GLY A CA 1
ATOM 1901 C C . GLY A 1 246 ? -19.749 -0.233 3.542 1.00 93.44 246 GLY A C 1
ATOM 1902 O O . GLY A 1 246 ? -18.964 -0.771 2.760 1.00 93.44 246 GLY A O 1
ATOM 1903 N N . PRO A 1 247 ? -21.060 -0.164 3.260 1.00 88.44 247 PRO A N 1
ATOM 1904 C CA . PRO A 1 247 ? -21.662 -0.835 2.105 1.00 88.44 247 PRO A CA 1
ATOM 1905 C C . PRO A 1 247 ? -21.201 -0.278 0.748 1.00 88.44 247 PRO A C 1
ATOM 1907 O O . PRO A 1 247 ? -21.249 -0.987 -0.254 1.00 88.44 247 PRO A O 1
ATOM 1910 N N . GLN A 1 248 ? -20.776 0.989 0.698 1.00 86.12 248 GLN A N 1
ATOM 1911 C CA . GLN A 1 248 ? -20.408 1.690 -0.542 1.00 86.12 248 GLN A CA 1
ATOM 1912 C C . GLN A 1 248 ? -18.984 2.263 -0.524 1.00 86.12 248 GLN A C 1
ATOM 1914 O O . GLN A 1 248 ? -18.593 2.980 -1.444 1.00 86.12 248 GLN A O 1
ATOM 1919 N N . GLY A 1 249 ? -18.196 1.978 0.511 1.00 91.69 249 GLY A N 1
ATOM 1920 C CA . GLY A 1 249 ? -16.853 2.527 0.620 1.00 91.69 249 GLY A CA 1
ATOM 1921 C C . GLY A 1 249 ? -16.183 2.214 1.945 1.00 91.69 249 GLY A C 1
ATOM 1922 O O . GLY A 1 249 ? -16.719 1.502 2.791 1.00 91.69 249 GLY A O 1
ATOM 1923 N N . HIS A 1 250 ? -14.997 2.787 2.109 1.00 95.50 250 HIS A N 1
ATOM 1924 C CA . HIS A 1 250 ? -14.168 2.584 3.286 1.00 95.50 250 HIS A CA 1
ATOM 1925 C C . HIS A 1 250 ? -13.750 3.921 3.884 1.00 95.50 250 HIS A C 1
ATOM 1927 O O . HIS A 1 250 ? -13.666 4.923 3.170 1.00 95.50 250 HIS A O 1
ATOM 1933 N N . ALA A 1 251 ? -13.439 3.922 5.174 1.00 97.06 251 ALA A N 1
ATOM 1934 C CA . ALA A 1 251 ? -12.805 5.046 5.844 1.00 97.06 251 ALA A CA 1
ATOM 1935 C C . ALA A 1 251 ? -11.632 4.557 6.699 1.00 97.06 251 ALA A C 1
ATOM 1937 O O . ALA A 1 251 ? -11.646 3.433 7.204 1.00 97.06 251 ALA A O 1
ATOM 1938 N N . VAL A 1 252 ? -10.592 5.377 6.835 1.00 97.69 252 VAL A N 1
ATOM 1939 C CA . VAL A 1 252 ? -9.394 5.036 7.603 1.00 97.69 252 VAL A CA 1
ATOM 1940 C C . VAL A 1 252 ? -8.922 6.214 8.444 1.00 97.69 252 VAL A C 1
ATOM 1942 O O . VAL A 1 252 ? -8.912 7.357 7.991 1.00 97.69 252 VAL A O 1
ATOM 1945 N N . GLY A 1 253 ? -8.505 5.916 9.668 1.00 97.62 253 GLY A N 1
ATOM 1946 C CA . GLY A 1 253 ? -7.901 6.861 10.600 1.00 97.62 253 GLY A CA 1
ATOM 1947 C C . GLY A 1 253 ? -6.689 6.233 11.263 1.00 97.62 253 GLY A C 1
ATOM 1948 O O . GLY A 1 253 ? -6.665 5.026 11.522 1.00 97.62 253 GLY A O 1
ATOM 1949 N N . ILE A 1 254 ? -5.664 7.041 11.517 1.00 97.50 254 ILE A N 1
ATOM 1950 C CA . ILE A 1 254 ? -4.424 6.575 12.130 1.00 97.50 254 ILE A CA 1
ATOM 1951 C C . ILE A 1 254 ? -3.852 7.627 13.076 1.00 97.50 254 ILE A C 1
ATOM 1953 O O . ILE A 1 254 ? -3.763 8.802 12.733 1.00 97.50 254 ILE A O 1
ATOM 1957 N N . VAL A 1 255 ? -3.413 7.188 14.254 1.00 97.56 255 VAL A N 1
ATOM 1958 C CA . VAL A 1 255 ? -2.650 8.006 15.204 1.00 97.56 255 VAL A CA 1
ATOM 1959 C C . VAL A 1 255 ? -1.353 7.284 15.539 1.00 97.56 255 VAL A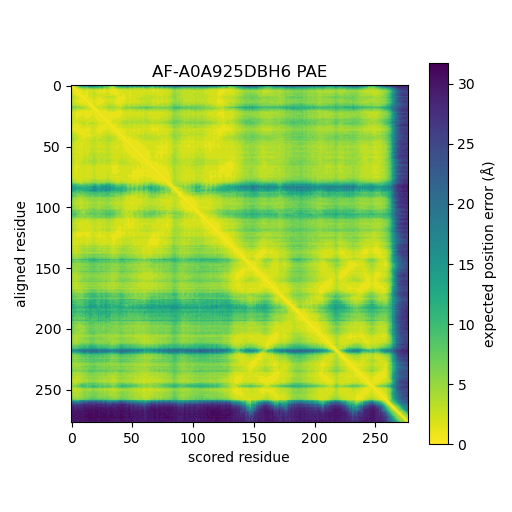 C 1
ATOM 1961 O O . VAL A 1 255 ? -1.352 6.107 15.899 1.00 97.56 255 VAL A O 1
ATOM 1964 N N . SER A 1 256 ? -0.230 7.989 15.412 1.00 96.94 256 SER A N 1
ATOM 1965 C CA . SER A 1 256 ? 1.087 7.475 15.801 1.00 96.94 256 SER A CA 1
ATOM 1966 C C . SER A 1 256 ? 1.287 7.591 17.307 1.00 96.94 256 SER A C 1
ATOM 1968 O O . SER A 1 256 ? 1.020 8.636 17.897 1.00 96.94 256 SER A O 1
ATOM 1970 N N . VAL A 1 257 ? 1.800 6.530 17.923 1.00 96.00 257 VAL A N 1
ATOM 1971 C CA . VAL A 1 257 ? 2.039 6.441 19.366 1.00 96.00 257 VAL A CA 1
ATOM 1972 C C . VAL A 1 257 ? 3.407 5.829 19.652 1.00 96.00 257 VAL A C 1
ATOM 1974 O O . VAL A 1 257 ? 4.020 5.192 18.795 1.00 96.00 257 VAL A O 1
ATOM 1977 N N . VAL A 1 258 ? 3.905 6.004 20.875 1.00 95.56 258 VAL A N 1
ATOM 1978 C CA . VAL A 1 258 ? 5.122 5.329 21.345 1.00 95.56 258 VAL A CA 1
ATOM 1979 C C . VAL A 1 258 ? 4.811 4.616 22.650 1.00 95.56 258 VAL A C 1
ATOM 1981 O O . VAL A 1 258 ? 4.479 5.252 23.647 1.00 95.56 258 VAL A O 1
ATOM 1984 N N . LEU A 1 259 ? 4.962 3.296 22.646 1.00 94.00 259 LEU A N 1
ATOM 1985 C CA . LEU A 1 259 ? 4.723 2.443 23.801 1.00 94.00 259 LEU A CA 1
ATOM 1986 C C . LEU A 1 259 ? 6.010 2.327 24.616 1.00 94.00 259 LEU A C 1
ATOM 1988 O O . LEU A 1 259 ? 7.000 1.738 24.168 1.00 94.00 259 LEU A O 1
ATOM 1992 N N . ARG A 1 260 ? 6.007 2.915 25.813 1.00 86.31 260 ARG A N 1
ATOM 1993 C CA . ARG A 1 260 ? 7.126 2.833 26.759 1.00 86.31 260 ARG A CA 1
ATOM 1994 C C . ARG A 1 260 ? 6.757 1.883 27.895 1.00 86.31 260 ARG A C 1
ATOM 1996 O O . ARG A 1 260 ? 5.649 2.007 28.413 1.00 86.31 260 ARG A O 1
ATOM 2003 N N . PRO A 1 261 ? 7.658 0.980 28.319 1.00 71.94 261 PRO A N 1
ATOM 2004 C CA . PRO A 1 261 ? 7.429 0.177 29.511 1.00 71.94 261 PRO A CA 1
ATOM 2005 C C . PRO A 1 261 ? 7.092 1.087 30.693 1.00 71.94 261 PRO A C 1
ATOM 2007 O O . PRO A 1 261 ? 7.723 2.135 30.869 1.00 71.94 261 PRO A O 1
ATOM 2010 N N . ALA A 1 262 ? 6.111 0.697 31.507 1.00 63.97 262 ALA A N 1
ATOM 2011 C CA . ALA A 1 262 ? 5.852 1.397 32.756 1.00 63.97 262 ALA A CA 1
ATOM 2012 C C . ALA A 1 262 ? 7.143 1.398 33.594 1.00 63.97 262 ALA A C 1
ATOM 2014 O O . ALA A 1 262 ? 7.767 0.348 33.773 1.00 63.97 262 ALA A O 1
ATOM 2015 N N . LYS A 1 263 ? 7.566 2.568 34.095 1.00 56.19 263 LYS A N 1
ATOM 2016 C CA . LYS A 1 263 ? 8.640 2.628 35.097 1.00 56.19 263 LYS A CA 1
ATOM 2017 C C . LYS A 1 263 ? 8.229 1.706 36.244 1.00 56.19 263 LYS A C 1
ATOM 2019 O O . LYS A 1 263 ? 7.175 1.925 36.840 1.00 56.19 263 LYS A O 1
ATOM 2024 N N . LYS A 1 264 ? 9.040 0.687 36.548 1.00 44.88 264 LYS A N 1
ATOM 2025 C CA . LYS A 1 264 ? 8.903 -0.044 37.810 1.00 44.88 264 LYS A CA 1
ATOM 2026 C C . LYS A 1 264 ? 9.035 0.993 38.921 1.00 44.88 264 LYS A C 1
ATOM 2028 O O . LYS A 1 264 ? 10.089 1.606 39.062 1.00 44.88 264 LYS A O 1
ATOM 2033 N N . VAL A 1 265 ? 7.952 1.241 39.647 1.00 41.97 265 VAL A N 1
ATOM 2034 C CA . VAL A 1 265 ? 8.021 1.985 40.900 1.00 41.97 265 VAL A CA 1
ATOM 2035 C C . VAL A 1 265 ? 8.709 1.039 41.876 1.00 41.97 265 VAL A C 1
ATOM 2037 O O . VAL A 1 265 ? 8.130 0.024 42.258 1.00 41.97 265 VAL A O 1
ATOM 2040 N N . GLU A 1 266 ? 9.971 1.310 42.203 1.00 37.78 266 GLU A N 1
ATOM 2041 C CA . GLU A 1 266 ? 10.618 0.663 43.341 1.00 37.78 266 GLU A CA 1
ATOM 2042 C C . GLU A 1 266 ? 9.838 1.067 44.590 1.00 37.78 266 GLU A C 1
ATOM 2044 O O . GLU A 1 266 ? 9.868 2.217 45.025 1.00 37.78 266 GLU A O 1
ATOM 2049 N N . VAL A 1 267 ? 9.075 0.125 45.139 1.00 40.56 267 VAL A N 1
ATOM 2050 C CA . VAL A 1 267 ? 8.482 0.281 46.461 1.00 40.56 267 VAL A CA 1
ATOM 2051 C C . VAL A 1 267 ? 9.637 0.173 47.448 1.00 40.56 267 VAL A C 1
ATOM 2053 O O . VAL A 1 267 ? 10.116 -0.922 47.737 1.00 40.56 267 VAL A O 1
ATOM 2056 N N . SER A 1 268 ? 10.119 1.316 47.936 1.00 40.09 268 SER A N 1
ATOM 2057 C CA . SER A 1 268 ? 11.029 1.361 49.074 1.00 40.09 268 SER A CA 1
ATOM 2058 C C . SER A 1 268 ? 10.307 0.748 50.274 1.00 40.09 268 SER A C 1
ATOM 2060 O O . SER A 1 268 ? 9.399 1.358 50.843 1.00 40.09 268 SER A O 1
ATOM 2062 N N . ALA A 1 269 ? 10.672 -0.480 50.635 1.00 41.19 269 ALA A N 1
ATOM 2063 C CA . ALA A 1 269 ? 10.220 -1.102 51.866 1.00 41.19 269 ALA A CA 1
ATOM 2064 C C . ALA A 1 269 ? 10.746 -0.270 53.046 1.00 41.19 269 ALA A C 1
ATOM 2066 O O . ALA A 1 269 ? 11.938 -0.287 53.354 1.00 41.19 269 ALA A O 1
ATOM 2067 N N . ASN A 1 270 ? 9.851 0.489 53.679 1.00 38.66 270 ASN A N 1
ATOM 2068 C CA . ASN A 1 270 ? 10.119 1.159 54.942 1.00 38.66 270 ASN A CA 1
ATOM 2069 C C . ASN A 1 270 ? 10.454 0.095 55.993 1.00 38.66 270 ASN A C 1
ATOM 2071 O O . ASN A 1 270 ? 9.600 -0.694 56.392 1.00 38.66 270 ASN A O 1
ATOM 2075 N N . ARG A 1 271 ? 11.710 0.090 56.440 1.00 39.41 271 ARG A N 1
ATOM 2076 C CA . ARG A 1 271 ? 12.176 -0.654 57.609 1.00 39.41 271 ARG A CA 1
ATOM 2077 C C . ARG A 1 271 ? 11.740 0.130 58.851 1.00 39.41 271 ARG A C 1
ATOM 2079 O O . ARG A 1 271 ? 12.413 1.071 59.260 1.00 39.41 271 ARG A O 1
ATOM 2086 N N . ALA A 1 272 ? 10.588 -0.225 59.406 1.00 42.59 272 ALA A N 1
ATOM 2087 C CA . ALA A 1 272 ? 10.228 0.081 60.786 1.00 42.59 272 ALA A CA 1
ATOM 2088 C C . ALA A 1 272 ? 10.259 -1.230 61.589 1.00 42.59 272 ALA A C 1
ATOM 2090 O O . ALA A 1 272 ? 9.927 -2.275 61.040 1.00 42.59 272 ALA A O 1
ATOM 2091 N N . GLU A 1 273 ? 10.647 -1.121 62.864 1.00 37.22 273 GLU A N 1
ATOM 2092 C CA . GLU A 1 273 ? 10.986 -2.166 63.858 1.00 37.22 273 GLU A CA 1
ATOM 2093 C C . GLU A 1 273 ? 12.474 -2.586 63.840 1.00 37.22 273 GLU A C 1
ATOM 2095 O O . GLU A 1 273 ? 13.017 -2.965 62.810 1.00 37.22 273 GLU A O 1
ATOM 2100 N N . ALA A 1 274 ? 13.243 -2.498 64.931 1.00 34.59 274 ALA A N 1
ATOM 2101 C CA . ALA A 1 274 ? 12.868 -2.589 66.338 1.00 34.59 274 ALA A CA 1
ATOM 2102 C C . ALA A 1 274 ? 13.720 -1.673 67.242 1.00 34.59 274 ALA A C 1
ATOM 2104 O O . ALA A 1 274 ? 14.944 -1.770 67.282 1.00 34.59 274 ALA A O 1
ATOM 2105 N N . ALA A 1 275 ? 13.037 -0.842 68.030 1.00 40.50 275 ALA A N 1
ATOM 2106 C CA . ALA A 1 275 ? 13.482 -0.422 69.351 1.00 40.50 275 ALA A CA 1
ATOM 2107 C C . ALA A 1 275 ? 12.464 -0.996 70.342 1.00 40.50 275 ALA A C 1
ATOM 2109 O O . ALA A 1 275 ? 11.385 -0.434 70.503 1.00 40.50 275 ALA A O 1
ATOM 2110 N N . SER A 1 276 ? 12.755 -2.165 70.918 1.00 42.62 276 SER A N 1
ATOM 2111 C CA . SER A 1 276 ? 12.041 -2.729 72.070 1.00 42.62 276 SER A CA 1
ATOM 2112 C C . SER A 1 276 ? 12.735 -4.016 72.526 1.00 42.62 276 SER A C 1
ATOM 2114 O O . SER A 1 276 ? 12.682 -5.017 71.812 1.00 42.62 276 SER A O 1
ATOM 2116 N N . ARG A 1 277 ? 13.273 -3.949 73.752 1.00 36.69 277 ARG A N 1
ATOM 2117 C CA . ARG A 1 277 ? 13.852 -5.001 74.614 1.00 36.69 277 ARG A CA 1
ATOM 2118 C C . ARG A 1 277 ? 15.333 -5.311 74.445 1.00 36.69 277 ARG A C 1
ATOM 2120 O O . ARG A 1 277 ? 15.736 -5.822 73.383 1.00 36.69 277 ARG A O 1
#

Radius of gyration: 25.42 Å; Cα contacts (8 Å, |Δi|>4): 482; chains: 1; bounding box: 56×54×105 Å

Nearest PDB structures (foldseek):
  1p53-assembly2_B  TM=6.819E-01  e=5.236E-03  Homo sapiens
  1z7z-assembly1_I  TM=6.097E-01  e=3.434E-03  Homo sapiens
  2oz4-assembly1_A  TM=6.201E-01  e=1.645E-02  Homo sapiens
  5fo8-assembly1_B  TM=4.020E-01  e=4.427E-04  Homo sapiens
  3frp-assembly1_G  TM=3.495E-01  e=2.282E-04  Naja kaouthia

Secondary structure (DSSP, 8-state):
-PPPEEEE-STTTT-TTSSS--HHHHHHHSTT--SEEEEESS---HHHHHHHHHHHHHIIIII--SBHHHHHHHHHHHHHSPPPGGGGGG-HHHHHHHHHHHHH-S-GGGHHHHHHHHHHHEEEEE-TTPBPP-PEEPEEEEES---TTSEEEEEEEESS-EEEEEEEEE-TTS-SS-PPP-SS----HHHHHHTHHHHHHHH--EEEEEEEEE---TTSSEEEEEEEE--TT--EEEEEEEEEEETTEEEEEEEEEEE-PPP--------------

Mean predicted aligned error: 7.22 Å

Solvent-accessible surface area (backbone atoms only — not comparable to full-atom values): 15972 Å² total; per-residue (Å²): 137,79,62,51,74,44,78,42,92,42,54,42,34,38,25,73,90,48,101,52,86,19,59,41,56,52,38,55,71,36,90,90,31,32,65,28,29,36,15,17,38,39,90,66,57,70,64,38,47,54,46,43,51,54,35,40,52,48,34,56,77,72,65,56,46,66,21,49,37,54,38,52,53,51,20,51,53,59,54,61,48,77,81,52,80,91,54,38,82,82,41,51,68,60,52,52,52,51,54,52,39,55,71,69,44,96,55,46,92,44,55,69,55,47,32,51,53,46,57,74,37,45,43,78,51,59,60,47,77,42,68,59,87,71,66,42,69,24,54,65,46,72,64,71,80,65,39,39,58,36,72,36,41,34,39,40,40,24,70,62,38,30,47,32,43,38,34,38,27,47,37,93,93,54,64,89,61,88,77,80,87,75,94,69,90,63,90,46,70,67,55,52,57,66,45,47,63,57,53,50,53,67,69,51,43,70,74,39,76,48,78,52,78,41,69,80,53,96,76,59,56,29,77,46,79,49,75,45,72,37,50,66,85,51,60,45,57,27,32,44,37,41,40,34,49,31,99,90,49,42,30,42,21,75,42,82,47,63,30,50,78,74,78,80,77,80,77,78,78,79,86,75,87,83,92,82,135

Sequence (277 aa):
NGSPIAIMLACYTAAFDRDKDCLAEDMLRAPGGPVAVYGGSRVTMPYGMAVMSSEMLDEYFKNKPATLGEAILRTKRRMVMPIDEKNAHERPNRVLLNALASLLSPAPATLAQERQEHLHLFNLIGDPNLRLAYPQEVKLELQGTPTPGKPLDFIAESPIAGRVTIELLARRDIFKVKAPSRDHFEPSNAALAAWQTVYEQANDQVWVQKVVDMPPTDAGVVKLTEQLQIPAEARGPAHVRVFVEGPQGHAVGIVSVVLRPAKKVEVSANRAEAASR